Protein AF-A0A3A5AR54-F1 (afdb_monomer_lite)

Radius of gyration: 18.87 Å; chains: 1; bounding box: 54×39×57 Å

Foldseek 3Di:
DPPPDADAAPQWPDWDDDQQKIKTKGKDAWDWDWAWEDAAPPPDPGTDIFTFIAHIKIWIWMGGNQATPFIFIFHDLDDDPDQQPWTFQDQFLQAACDAPDLSHRTGHLVDRPPVRRPNGNNPNVVVSVVSSRHDYTYNNHDRGSNVVCLPQDVCSVDSVSRRVVCVVPSSVNSVGPTHTRPDGNVNNVQVVQVVVVHGPDDQPDPVSVVVSVVSPPPDD

Structure (mmCIF, N/CA/C/O backbone):
data_AF-A0A3A5AR54-F1
#
_entry.id   AF-A0A3A5AR54-F1
#
loop_
_atom_site.group_PDB
_atom_site.id
_atom_site.type_symbol
_atom_site.label_atom_id
_atom_site.label_alt_id
_atom_site.label_comp_id
_atom_site.label_asym_id
_atom_site.label_entity_id
_atom_site.label_seq_id
_atom_site.pdbx_PDB_ins_code
_atom_site.Cartn_x
_atom_site.Cartn_y
_atom_site.Cartn_z
_atom_site.occupancy
_atom_site.B_iso_or_equiv
_atom_site.auth_seq_id
_atom_site.auth_comp_id
_atom_site.auth_asym_id
_atom_site.auth_atom_id
_atom_site.pdbx_PDB_model_num
ATOM 1 N N . MET A 1 1 ? 35.247 -1.227 -12.578 1.00 41.50 1 MET A N 1
ATOM 2 C CA . MET A 1 1 ? 34.547 -1.722 -11.373 1.00 41.50 1 MET A CA 1
ATOM 3 C C . MET A 1 1 ? 33.212 -2.283 -11.819 1.00 41.50 1 MET A C 1
ATOM 5 O O . MET A 1 1 ? 32.631 -1.669 -12.709 1.00 41.50 1 MET A O 1
ATOM 9 N N . PRO A 1 2 ? 32.736 -3.419 -11.281 1.00 40.69 2 PRO A N 1
ATOM 10 C CA . PRO A 1 2 ? 31.341 -3.793 -11.481 1.00 40.69 2 PRO A CA 1
ATOM 11 C C . PRO A 1 2 ? 30.453 -2.645 -10.972 1.00 40.69 2 PRO A C 1
ATOM 13 O O . PRO A 1 2 ? 30.843 -1.976 -10.007 1.00 40.69 2 PRO A O 1
ATOM 16 N N . PRO A 1 3 ? 29.311 -2.371 -11.620 1.00 48.00 3 PRO A N 1
ATOM 17 C CA . PRO A 1 3 ? 28.378 -1.385 -11.101 1.00 48.00 3 PRO A CA 1
ATOM 18 C C . PRO A 1 3 ? 27.987 -1.781 -9.668 1.00 48.00 3 PRO A C 1
ATOM 20 O O . PRO A 1 3 ? 27.854 -2.979 -9.386 1.00 48.00 3 PRO A O 1
ATOM 23 N N . PRO A 1 4 ? 27.854 -0.816 -8.742 1.00 58.81 4 PRO A N 1
ATOM 24 C CA . PRO A 1 4 ? 27.409 -1.122 -7.391 1.00 58.81 4 PRO A CA 1
ATOM 25 C C . PRO A 1 4 ? 26.052 -1.829 -7.454 1.00 58.81 4 PRO A C 1
ATOM 27 O O . PRO A 1 4 ? 25.189 -1.457 -8.252 1.00 58.81 4 PRO A O 1
ATOM 30 N N . LEU A 1 5 ? 25.871 -2.862 -6.624 1.00 57.69 5 LEU A N 1
ATOM 31 C CA . LEU A 1 5 ? 24.571 -3.514 -6.482 1.00 57.69 5 LEU A CA 1
ATOM 32 C C . LEU A 1 5 ? 23.530 -2.452 -6.095 1.00 57.69 5 LEU A C 1
ATOM 34 O O . LEU A 1 5 ? 23.814 -1.638 -5.208 1.00 57.69 5 LEU A O 1
ATOM 38 N N . PRO A 1 6 ? 22.347 -2.429 -6.734 1.00 68.62 6 PRO A N 1
ATOM 39 C CA . PRO A 1 6 ? 21.322 -1.464 -6.381 1.00 68.62 6 PRO A CA 1
ATOM 40 C C . PRO A 1 6 ? 20.910 -1.694 -4.927 1.00 68.62 6 PRO A C 1
ATOM 42 O O . PRO A 1 6 ? 20.477 -2.784 -4.551 1.00 68.62 6 PRO A O 1
ATOM 45 N N . LEU A 1 7 ? 21.055 -0.661 -4.099 1.00 83.50 7 LEU A N 1
ATOM 46 C CA . LEU A 1 7 ? 20.480 -0.665 -2.762 1.00 83.50 7 LEU A CA 1
ATOM 47 C C . LEU A 1 7 ? 18.962 -0.570 -2.914 1.00 83.50 7 LEU A C 1
ATOM 49 O O . LEU A 1 7 ? 18.451 0.349 -3.561 1.00 83.50 7 LEU A O 1
ATOM 53 N N . LEU A 1 8 ? 18.256 -1.542 -2.344 1.00 88.75 8 LEU A N 1
ATOM 54 C CA . LEU A 1 8 ? 16.801 -1.604 -2.386 1.00 88.75 8 LEU A CA 1
ATOM 55 C C . LEU A 1 8 ? 16.205 -1.021 -1.102 1.00 88.75 8 LEU A C 1
ATOM 57 O O . LEU A 1 8 ? 16.827 -1.119 -0.040 1.00 88.75 8 LEU A O 1
ATOM 61 N N . PRO A 1 9 ? 14.999 -0.435 -1.174 1.00 90.94 9 PRO A N 1
ATOM 62 C CA . PRO A 1 9 ? 14.278 0.012 0.011 1.00 90.94 9 PRO A CA 1
ATOM 63 C C . PRO A 1 9 ? 14.107 -1.118 1.036 1.00 90.94 9 PRO A C 1
ATOM 65 O O . PRO A 1 9 ? 13.853 -2.267 0.644 1.00 90.94 9 PRO A O 1
ATOM 68 N N . PRO A 1 10 ? 14.185 -0.821 2.343 1.00 92.12 10 PRO A N 1
ATOM 69 C CA . PRO A 1 10 ? 13.811 -1.775 3.380 1.00 92.12 10 PRO A CA 1
ATOM 70 C C . PRO A 1 10 ? 12.405 -2.336 3.142 1.00 92.12 10 PRO A C 1
ATOM 72 O O . PRO A 1 10 ? 11.515 -1.621 2.692 1.00 92.12 10 PRO A O 1
ATOM 75 N N . GLY A 1 11 ? 12.208 -3.624 3.425 1.00 95.31 11 GLY A N 1
ATOM 76 C CA . GLY A 1 11 ? 10.919 -4.285 3.203 1.00 95.31 11 GLY A CA 1
ATOM 77 C C . GLY A 1 11 ? 10.635 -4.659 1.746 1.00 95.31 11 GLY A C 1
ATOM 78 O O . GLY A 1 11 ? 9.570 -5.203 1.471 1.00 95.31 11 GLY A O 1
ATOM 79 N N . THR A 1 12 ? 1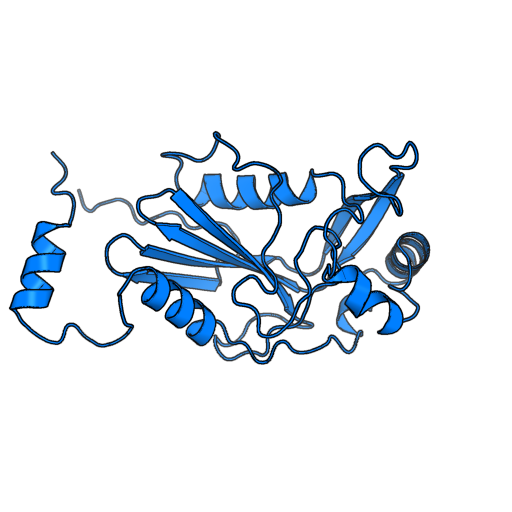1.566 -4.430 0.810 1.00 95.88 12 THR A N 1
ATOM 80 C CA . THR A 1 12 ? 11.421 -4.936 -0.564 1.00 95.88 12 THR A CA 1
ATOM 81 C C . THR A 1 12 ? 11.235 -6.454 -0.551 1.00 95.88 12 THR A C 1
ATOM 83 O O . THR A 1 12 ? 12.087 -7.194 -0.057 1.00 95.88 12 THR A O 1
ATOM 86 N N . ARG A 1 13 ? 10.111 -6.913 -1.104 1.00 95.81 13 ARG A N 1
ATOM 87 C CA . ARG A 1 13 ? 9.781 -8.333 -1.290 1.00 95.81 13 ARG A CA 1
ATOM 88 C C . ARG A 1 13 ? 9.965 -8.788 -2.725 1.00 95.81 13 ARG A C 1
ATOM 90 O O . ARG A 1 13 ? 10.238 -9.961 -2.957 1.00 95.81 13 ARG A O 1
ATOM 97 N N . TRP A 1 14 ? 9.829 -7.870 -3.677 1.00 94.56 14 TRP A N 1
ATOM 98 C CA . TRP A 1 14 ? 9.958 -8.189 -5.088 1.00 94.56 14 TRP A CA 1
ATOM 99 C C . TRP A 1 14 ? 10.365 -6.972 -5.912 1.00 94.56 14 TRP A C 1
ATOM 101 O O . TRP A 1 14 ? 9.970 -5.846 -5.611 1.00 94.56 14 TRP A O 1
ATOM 111 N N . LEU A 1 15 ? 11.144 -7.227 -6.959 1.00 92.00 15 LEU A N 1
ATOM 112 C CA . LEU A 1 15 ? 11.593 -6.256 -7.946 1.00 92.00 15 LEU A CA 1
ATOM 113 C C . LEU A 1 15 ? 11.471 -6.899 -9.328 1.00 92.00 15 LEU A C 1
ATOM 115 O O . LEU A 1 15 ? 12.009 -7.983 -9.555 1.00 92.00 15 LEU A O 1
ATOM 119 N N . ALA A 1 16 ? 10.819 -6.202 -10.249 1.00 90.56 16 ALA A N 1
ATOM 120 C CA . ALA A 1 16 ? 10.807 -6.529 -11.666 1.00 90.56 16 ALA A CA 1
ATOM 121 C C . ALA A 1 16 ? 11.252 -5.315 -12.481 1.00 90.56 16 ALA A C 1
ATOM 123 O O . ALA A 1 16 ? 11.010 -4.169 -12.100 1.00 90.56 16 ALA A O 1
ATOM 124 N N . ALA A 1 17 ? 11.915 -5.567 -13.606 1.00 88.00 17 ALA A N 1
ATOM 125 C CA . ALA A 1 17 ? 12.316 -4.522 -14.533 1.00 88.00 17 ALA A CA 1
ATOM 126 C C . ALA A 1 17 ? 12.195 -5.008 -15.981 1.00 88.00 17 ALA A C 1
ATOM 128 O O . ALA A 1 17 ? 12.486 -6.168 -16.282 1.00 88.00 17 ALA A O 1
ATOM 129 N N . ARG A 1 18 ? 11.778 -4.114 -16.879 1.00 85.25 18 ARG A N 1
ATOM 130 C CA . ARG A 1 18 ? 11.710 -4.342 -18.330 1.00 85.25 18 ARG A CA 1
ATOM 131 C C . ARG A 1 18 ? 11.944 -3.013 -19.038 1.00 85.25 18 ARG A C 1
ATOM 133 O O . ARG A 1 18 ? 11.158 -2.086 -18.869 1.00 85.25 18 ARG A O 1
ATOM 140 N N . LYS A 1 19 ? 13.008 -2.920 -19.842 1.00 85.62 19 LYS A N 1
ATOM 141 C CA . LYS A 1 19 ? 13.427 -1.664 -20.494 1.00 85.62 19 LYS A CA 1
ATOM 142 C C . LYS A 1 19 ? 13.536 -0.531 -19.456 1.00 85.62 19 LYS A C 1
ATOM 144 O O . LYS A 1 19 ? 14.244 -0.680 -18.467 1.00 85.62 19 LYS A O 1
ATOM 149 N N . ASP A 1 20 ? 12.795 0.554 -19.663 1.00 84.38 20 ASP A N 1
ATOM 150 C CA . ASP A 1 20 ? 12.754 1.733 -18.796 1.00 84.38 20 ASP A CA 1
ATOM 151 C C . ASP A 1 20 ? 11.801 1.581 -17.592 1.00 84.38 20 ASP A C 1
ATOM 153 O O . ASP A 1 20 ? 11.656 2.526 -16.812 1.00 84.38 20 ASP A O 1
ATOM 157 N N . LEU A 1 21 ? 11.108 0.443 -17.460 1.00 89.00 21 LEU A N 1
ATOM 158 C CA . LEU A 1 21 ? 10.138 0.188 -16.395 1.00 89.00 21 LEU A CA 1
ATOM 159 C C . LEU A 1 21 ? 10.770 -0.552 -15.231 1.00 89.00 21 LEU A C 1
ATOM 161 O O . LEU A 1 21 ? 11.416 -1.585 -15.414 1.00 89.00 21 LEU A O 1
ATOM 165 N N . VAL A 1 22 ? 10.484 -0.065 -14.030 1.00 90.19 22 VAL A N 1
ATOM 166 C CA . VAL A 1 22 ? 10.808 -0.722 -12.766 1.00 90.19 22 VAL A CA 1
ATOM 167 C C . VAL A 1 22 ? 9.535 -0.852 -11.944 1.00 90.19 22 VAL A C 1
ATOM 169 O O . VAL A 1 22 ? 8.789 0.111 -11.790 1.00 90.19 22 VAL A O 1
ATOM 172 N N . PHE A 1 23 ? 9.301 -2.036 -11.393 1.00 93.44 23 PHE A N 1
ATOM 173 C CA . PHE A 1 23 ? 8.183 -2.331 -10.512 1.00 93.44 23 PHE A CA 1
ATOM 174 C C . PHE A 1 23 ? 8.703 -2.918 -9.206 1.00 93.44 23 PHE A C 1
ATOM 176 O O . PHE A 1 23 ? 9.487 -3.867 -9.209 1.00 93.44 23 PHE A O 1
ATOM 183 N N . LEU A 1 24 ? 8.273 -2.350 -8.087 1.00 95.12 24 LEU A N 1
ATOM 184 C CA . LEU A 1 24 ? 8.751 -2.704 -6.759 1.00 95.12 24 LEU A CA 1
ATOM 185 C C . LEU A 1 24 ? 7.572 -3.052 -5.855 1.00 95.12 24 LEU A C 1
ATOM 187 O O . LEU A 1 24 ? 6.622 -2.278 -5.760 1.00 95.12 24 LEU A O 1
ATOM 191 N N . ALA A 1 25 ? 7.671 -4.177 -5.149 1.00 97.19 25 ALA A N 1
ATOM 192 C CA . ALA A 1 25 ? 6.788 -4.509 -4.040 1.00 97.19 25 ALA A CA 1
ATOM 193 C C . ALA A 1 25 ? 7.530 -4.317 -2.716 1.00 97.19 25 ALA A C 1
ATOM 195 O O . ALA A 1 25 ? 8.513 -5.014 -2.445 1.00 97.19 25 ALA A O 1
ATOM 196 N N . VAL A 1 26 ? 7.047 -3.393 -1.889 1.00 98.06 26 VAL A N 1
ATOM 197 C CA . VAL A 1 26 ? 7.564 -3.127 -0.541 1.00 98.06 26 VAL A CA 1
ATOM 198 C C . VAL A 1 26 ? 6.501 -3.492 0.478 1.00 98.06 26 VAL A C 1
ATOM 200 O O . VAL A 1 26 ? 5.357 -3.067 0.363 1.00 98.06 26 VAL A O 1
ATOM 203 N N . GLU A 1 27 ? 6.877 -4.271 1.483 1.00 98.44 27 GLU A N 1
ATOM 204 C CA . GLU A 1 27 ? 6.009 -4.660 2.586 1.00 98.44 27 GLU A CA 1
ATOM 205 C C . GLU A 1 27 ? 6.446 -3.962 3.871 1.00 98.44 27 GLU A C 1
ATOM 207 O O . GLU A 1 27 ? 7.604 -4.046 4.289 1.00 98.44 27 GLU A O 1
ATOM 212 N N . HIS A 1 28 ? 5.492 -3.320 4.534 1.00 98.31 28 HIS A N 1
ATOM 213 C CA . HIS A 1 28 ? 5.627 -2.921 5.924 1.00 98.31 28 HIS A CA 1
ATOM 214 C C . HIS A 1 28 ? 4.881 -3.905 6.828 1.00 98.31 28 HIS A C 1
ATOM 216 O O . HIS A 1 28 ? 3.751 -4.299 6.540 1.00 98.31 28 HIS A O 1
ATOM 222 N N . LEU A 1 29 ? 5.515 -4.252 7.949 1.00 98.31 29 LEU A N 1
ATOM 223 C CA . LEU A 1 29 ? 4.923 -5.072 9.006 1.00 98.31 29 LEU A CA 1
ATOM 224 C C . LEU A 1 29 ? 3.724 -4.360 9.670 1.00 98.31 29 LEU A C 1
ATOM 226 O O . LEU A 1 29 ? 3.625 -3.127 9.565 1.00 98.31 29 LEU A O 1
ATOM 230 N N . PRO A 1 30 ? 2.857 -5.107 10.387 1.00 98.50 30 PRO A N 1
ATOM 231 C CA . PRO A 1 30 ? 1.786 -4.528 11.186 1.00 98.50 30 PRO A CA 1
ATOM 232 C C . PRO A 1 30 ? 2.343 -3.490 12.149 1.00 98.50 30 PRO A C 1
ATOM 234 O O . PRO A 1 30 ? 3.349 -3.720 12.825 1.00 98.50 30 PRO A O 1
ATOM 237 N N . GLN A 1 31 ? 1.716 -2.321 12.169 1.00 97.88 31 GLN A N 1
ATOM 238 C CA . GLN A 1 31 ? 2.199 -1.188 12.947 1.00 97.88 31 GLN A CA 1
ATOM 239 C C . GLN A 1 31 ? 1.074 -0.200 13.223 1.00 97.88 31 GLN A C 1
ATOM 241 O O . GLN A 1 31 ? 0.145 -0.054 12.429 1.00 97.88 31 GLN A O 1
ATOM 246 N N . CYS A 1 32 ? 1.216 0.549 14.309 1.00 98.25 32 CYS A N 1
ATOM 247 C CA . CYS A 1 32 ? 0.419 1.746 14.523 1.00 98.25 32 CYS A CA 1
ATOM 248 C C . CYS A 1 32 ? 1.049 2.934 13.792 1.00 98.25 32 CYS A C 1
ATOM 250 O O . CYS A 1 32 ? 2.265 3.126 13.855 1.00 98.25 32 CYS A O 1
ATOM 252 N N . ARG A 1 33 ? 0.227 3.761 13.149 1.00 97.06 33 ARG A N 1
ATOM 253 C CA . ARG A 1 33 ? 0.643 5.048 12.582 1.00 97.06 33 ARG A CA 1
ATOM 254 C C . ARG A 1 33 ? -0.203 6.163 13.161 1.00 97.06 33 ARG A C 1
ATOM 256 O O . ARG A 1 33 ? -1.406 6.008 13.346 1.00 97.06 33 ARG A O 1
ATOM 263 N N . THR A 1 34 ? 0.447 7.286 13.416 1.00 96.38 34 THR A N 1
ATOM 264 C CA . THR A 1 34 ? -0.231 8.531 13.753 1.00 96.38 34 THR A CA 1
ATOM 265 C C . THR A 1 34 ? -0.503 9.289 12.462 1.00 96.38 34 THR A C 1
ATOM 267 O O . THR A 1 34 ? 0.437 9.554 11.714 1.00 96.38 34 THR A O 1
ATOM 270 N N . LEU A 1 35 ? -1.760 9.632 12.195 1.00 93.75 35 LEU A N 1
ATOM 271 C CA . LEU A 1 35 ? -2.152 10.382 11.003 1.00 93.75 35 LEU A CA 1
ATOM 272 C C . LEU A 1 35 ? -3.091 11.540 11.338 1.00 93.75 35 LEU A C 1
ATOM 274 O O . LEU A 1 35 ? -3.769 11.531 12.363 1.00 93.75 35 LEU A O 1
ATOM 278 N N . GLN A 1 36 ? -3.100 12.550 10.470 1.00 93.38 36 GLN A N 1
ATOM 279 C CA . GLN A 1 36 ? -4.079 13.635 10.496 1.00 93.38 36 GLN A CA 1
ATOM 280 C C . GLN A 1 36 ? -5.254 13.240 9.607 1.00 93.38 36 GLN A C 1
ATOM 282 O O . GLN A 1 36 ? -5.059 13.057 8.404 1.00 93.38 36 GLN A O 1
ATOM 287 N N . ALA A 1 37 ? -6.458 13.140 10.162 1.00 91.38 37 ALA A N 1
ATOM 288 C CA . ALA A 1 37 ? -7.659 12.840 9.393 1.00 91.38 37 ALA A CA 1
ATOM 289 C C . ALA A 1 37 ? -8.824 13.771 9.721 1.00 91.38 37 ALA A C 1
ATOM 291 O O . ALA A 1 37 ? -8.932 14.289 10.829 1.00 91.38 37 ALA A O 1
ATOM 292 N N . SER A 1 38 ? -9.693 13.954 8.734 1.00 87.75 38 SER A N 1
ATOM 293 C CA . SER A 1 38 ? -10.949 14.692 8.813 1.00 87.75 38 SER A CA 1
ATOM 294 C C . SER A 1 38 ? -12.057 13.850 8.175 1.00 87.75 38 SER A C 1
ATOM 296 O O . SER A 1 38 ? -11.824 13.131 7.196 1.00 87.75 38 SER A O 1
ATOM 298 N N . TRP A 1 39 ? -13.261 13.932 8.743 1.00 76.69 39 TRP A N 1
ATOM 299 C CA . TRP A 1 39 ? -14.465 13.330 8.158 1.00 76.69 39 TRP A CA 1
ATOM 300 C C . TRP A 1 39 ? -15.076 14.194 7.062 1.00 76.69 39 TRP A C 1
ATOM 302 O O . TRP A 1 39 ? -15.908 13.728 6.282 1.00 76.69 39 TRP A O 1
ATOM 312 N N . GLU A 1 40 ? -14.662 15.451 6.996 1.00 75.38 40 GLU A N 1
ATOM 313 C CA . GLU A 1 40 ? -15.087 16.394 5.987 1.00 75.38 40 GLU A CA 1
ATOM 314 C C . GLU A 1 40 ? -14.215 16.306 4.726 1.00 75.38 40 GLU A C 1
ATOM 316 O O . GLU A 1 40 ? -13.239 15.556 4.605 1.00 75.38 40 GLU A O 1
ATOM 321 N N . LYS A 1 41 ? -14.610 17.095 3.729 1.00 71.12 41 LYS A N 1
ATOM 322 C CA . LYS A 1 41 ? -13.764 17.395 2.576 1.00 71.12 41 LYS A CA 1
ATOM 323 C C . LYS A 1 41 ? -12.669 18.380 2.980 1.00 71.12 41 LYS A C 1
ATOM 325 O O . LYS A 1 41 ? -12.750 19.073 3.994 1.00 71.12 41 LYS A O 1
ATOM 330 N N . LYS A 1 42 ? -11.630 18.482 2.162 1.00 66.62 42 LYS A N 1
ATOM 331 C CA . LYS A 1 42 ? -10.498 19.376 2.409 1.00 66.62 42 LYS A CA 1
ATOM 332 C C . LYS A 1 42 ? -10.935 20.830 2.597 1.00 66.62 42 LYS A C 1
ATOM 334 O O . LYS A 1 42 ? -11.700 21.379 1.808 1.00 66.62 42 LYS A O 1
ATOM 339 N N . GLY A 1 43 ? -10.344 21.469 3.606 1.00 59.94 43 GLY A N 1
ATOM 340 C CA . GLY A 1 43 ? -10.697 22.825 4.034 1.00 59.94 43 GLY A CA 1
ATOM 341 C C . GLY A 1 43 ? -11.654 22.854 5.228 1.00 59.94 43 GLY A C 1
ATOM 342 O O . GLY A 1 43 ? -11.884 23.938 5.757 1.00 59.94 43 GLY A O 1
ATOM 343 N N . GLY A 1 44 ? -12.148 21.690 5.671 1.00 61.56 44 GLY A N 1
ATOM 344 C CA . GLY A 1 44 ? -12.789 21.522 6.973 1.00 61.56 44 GLY A CA 1
ATOM 345 C C . GLY A 1 44 ? -11.849 21.882 8.128 1.00 61.56 44 GLY A C 1
ATOM 346 O O . GLY A 1 44 ? -10.626 21.730 8.034 1.00 61.56 44 GLY A O 1
ATOM 347 N N . ALA A 1 45 ? -12.419 22.406 9.212 1.00 63.75 45 ALA A N 1
ATOM 348 C CA . ALA A 1 45 ? -11.686 22.842 10.406 1.00 63.75 45 ALA A CA 1
ATOM 349 C C . ALA A 1 45 ? -11.405 21.696 11.402 1.00 63.75 45 ALA A C 1
ATOM 351 O O . ALA A 1 45 ? -10.953 21.943 12.517 1.00 63.75 45 ALA A O 1
ATOM 352 N N . ASP A 1 46 ? -11.700 20.453 11.024 1.00 81.56 46 ASP A N 1
ATOM 353 C CA . ASP A 1 46 ? -11.882 19.307 11.918 1.00 81.56 46 ASP A CA 1
ATOM 354 C C . ASP A 1 46 ? -10.765 18.257 11.837 1.00 81.56 46 ASP A C 1
ATOM 356 O O . ASP A 1 46 ? -10.935 17.159 12.363 1.00 81.56 46 ASP A O 1
ATOM 360 N N . TYR A 1 47 ? -9.619 18.570 11.221 1.00 90.00 47 TYR A N 1
ATOM 361 C CA . TYR A 1 47 ? -8.481 17.651 11.235 1.00 90.00 47 TYR A CA 1
ATOM 362 C C . TYR A 1 47 ? -8.069 17.313 12.667 1.00 90.00 47 TYR A C 1
ATOM 364 O O . TYR A 1 47 ? -7.757 18.194 13.474 1.00 90.00 47 TYR A O 1
ATOM 372 N N . ARG A 1 48 ? -8.051 16.016 12.960 1.00 92.81 48 ARG A N 1
ATOM 373 C CA . ARG A 1 48 ? -7.628 15.455 14.236 1.00 92.81 48 ARG A CA 1
ATOM 374 C C . ARG A 1 48 ? -6.515 14.450 14.019 1.00 92.81 48 ARG A C 1
ATOM 376 O O . ARG A 1 48 ? -6.419 13.789 12.984 1.00 92.81 48 ARG A O 1
ATOM 383 N N . THR A 1 49 ? -5.672 14.352 15.032 1.00 95.31 49 THR A N 1
ATOM 384 C CA . THR A 1 49 ? -4.642 13.327 15.114 1.00 95.31 49 THR A CA 1
ATOM 385 C C . THR A 1 49 ? -5.277 12.037 15.608 1.00 95.31 49 THR A C 1
ATOM 387 O O . THR A 1 49 ? -5.870 12.058 16.681 1.00 95.31 49 THR A O 1
ATOM 390 N N . TYR A 1 50 ? -5.083 10.940 14.881 1.00 96.12 50 TYR A N 1
ATOM 391 C CA . TYR A 1 50 ? -5.464 9.601 15.329 1.00 96.12 50 TYR A CA 1
ATOM 392 C C . TYR A 1 50 ? -4.260 8.666 15.298 1.00 96.12 50 TYR A C 1
ATOM 394 O O . TYR A 1 50 ? -3.447 8.731 14.368 1.00 96.12 50 TYR A O 1
ATOM 402 N N . ARG A 1 51 ? -4.150 7.772 16.281 1.00 97.81 51 ARG A N 1
ATOM 403 C CA . ARG A 1 51 ? -3.191 6.663 16.289 1.00 97.81 51 ARG A CA 1
ATOM 404 C C . ARG A 1 51 ? -3.907 5.367 15.926 1.00 97.81 51 ARG A C 1
ATOM 406 O O . ARG A 1 51 ? -4.642 4.808 16.726 1.00 97.81 51 ARG A O 1
ATOM 413 N N . LEU A 1 52 ? -3.645 4.868 14.723 1.00 97.94 52 LEU A N 1
ATOM 414 C CA . LEU A 1 52 ? -4.408 3.781 14.114 1.00 97.94 52 LEU A CA 1
ATOM 415 C C . LEU A 1 52 ? -3.514 2.573 13.833 1.00 97.94 52 LEU A C 1
ATOM 417 O O . LEU A 1 52 ? -2.400 2.730 13.331 1.00 97.94 52 LEU A O 1
ATOM 421 N N . ALA A 1 53 ? -3.980 1.372 14.167 1.00 98.44 53 ALA A N 1
ATOM 422 C CA . ALA A 1 53 ? -3.321 0.110 13.856 1.00 98.44 53 ALA A CA 1
ATOM 423 C C . ALA A 1 53 ? -3.599 -0.313 12.414 1.00 98.44 53 ALA A C 1
ATOM 425 O O . ALA A 1 53 ? -4.731 -0.251 11.941 1.00 98.44 53 ALA A O 1
ATOM 426 N N . PHE A 1 54 ? -2.569 -0.815 11.743 1.00 98.44 54 PHE A N 1
ATOM 427 C CA . PHE A 1 54 ? -2.643 -1.326 10.380 1.00 98.44 54 PHE A CA 1
ATOM 428 C C . PHE A 1 54 ? -2.153 -2.775 10.324 1.00 98.44 54 PHE A C 1
ATOM 430 O O . PHE A 1 54 ? -1.239 -3.132 11.079 1.00 98.44 54 PHE A O 1
ATOM 437 N N . PRO A 1 55 ? -2.706 -3.600 9.415 1.00 98.50 55 PRO A N 1
ATOM 438 C CA . PRO A 1 55 ? -2.172 -4.928 9.147 1.00 98.50 55 PRO A CA 1
ATOM 439 C C . PRO A 1 55 ? -0.861 -4.798 8.345 1.00 98.50 55 PRO A C 1
ATOM 441 O O . PRO A 1 55 ? -0.252 -3.726 8.292 1.00 98.50 55 PRO A O 1
ATOM 444 N N . TYR A 1 56 ? -0.405 -5.868 7.690 1.00 98.62 56 TYR A N 1
ATOM 445 C CA . TYR A 1 56 ? 0.691 -5.727 6.731 1.00 98.62 56 TYR A CA 1
ATOM 446 C C . TYR A 1 56 ? 0.244 -4.796 5.602 1.00 98.62 56 TYR A C 1
ATOM 448 O O . TYR A 1 56 ? -0.831 -4.980 5.025 1.00 98.62 56 TYR A O 1
ATOM 456 N N . VAL A 1 57 ? 1.072 -3.801 5.286 1.00 98.50 57 VAL A N 1
ATOM 457 C CA . VAL A 1 57 ? 0.801 -2.842 4.211 1.00 98.50 57 VAL A CA 1
ATOM 458 C C . VAL A 1 57 ? 1.771 -3.102 3.075 1.00 98.50 57 VAL A C 1
ATOM 460 O O . VAL A 1 57 ? 2.983 -2.975 3.254 1.00 98.50 57 VAL A O 1
ATOM 463 N N . LEU A 1 58 ? 1.239 -3.439 1.904 1.00 98.38 58 LEU A N 1
ATOM 464 C CA . LEU A 1 58 ? 2.016 -3.560 0.681 1.00 98.38 58 LEU A CA 1
ATOM 465 C C . LEU A 1 58 ? 1.885 -2.307 -0.166 1.00 98.38 58 LEU A C 1
ATOM 467 O O . LEU A 1 58 ? 0.782 -1.849 -0.459 1.00 98.38 58 LEU A O 1
ATOM 471 N N . TYR A 1 59 ? 3.030 -1.811 -0.611 1.00 98.19 59 TYR A N 1
ATOM 472 C CA . TYR A 1 59 ? 3.166 -0.724 -1.563 1.00 98.19 59 TYR A CA 1
ATOM 473 C C . TYR A 1 59 ? 3.700 -1.316 -2.859 1.00 98.19 59 TYR A C 1
ATOM 475 O O . TYR A 1 59 ? 4.789 -1.893 -2.880 1.00 98.19 59 TYR A O 1
ATOM 483 N N . LEU A 1 60 ? 2.935 -1.177 -3.937 1.00 97.38 60 LEU A N 1
ATOM 484 C CA . LEU A 1 60 ? 3.378 -1.532 -5.278 1.00 97.38 60 LEU A CA 1
ATOM 485 C C . LEU A 1 60 ? 3.665 -0.248 -6.043 1.00 97.38 60 LEU A C 1
ATOM 487 O O . LEU A 1 60 ? 2.752 0.537 -6.308 1.00 97.38 60 LEU A O 1
ATOM 491 N N . LEU A 1 61 ? 4.936 -0.019 -6.354 1.00 95.50 61 LEU A N 1
ATOM 492 C CA . LEU A 1 61 ? 5.408 1.200 -6.996 1.00 95.50 61 LEU A CA 1
ATOM 493 C C . LEU A 1 61 ? 5.891 0.881 -8.405 1.00 95.50 61 LEU A C 1
ATOM 495 O O . LEU A 1 61 ? 6.694 -0.031 -8.590 1.00 95.50 61 LEU A O 1
ATOM 499 N N . SER A 1 62 ? 5.431 1.655 -9.383 1.00 93.31 62 SER A N 1
ATOM 500 C CA . SER A 1 62 ? 5.928 1.600 -10.757 1.00 93.31 62 SER A CA 1
ATOM 501 C C . SER A 1 62 ? 6.670 2.884 -11.104 1.00 93.31 62 SER A C 1
ATOM 503 O O . SER A 1 62 ? 6.210 3.991 -10.811 1.00 93.31 62 SER A O 1
ATOM 505 N N . PHE A 1 63 ? 7.821 2.728 -11.742 1.00 90.12 63 PHE A N 1
ATOM 506 C CA . PHE A 1 63 ? 8.666 3.806 -12.227 1.00 90.12 63 PHE A CA 1
ATOM 507 C C . PHE A 1 63 ? 8.907 3.613 -13.718 1.00 90.12 63 PHE A C 1
ATOM 509 O O . PHE A 1 63 ? 9.122 2.491 -14.171 1.00 90.12 63 PHE A O 1
ATOM 516 N N . TYR A 1 64 ? 8.905 4.709 -14.468 1.00 88.00 64 TYR A N 1
ATOM 517 C CA . TYR A 1 64 ? 9.272 4.727 -15.880 1.00 88.00 64 TYR A CA 1
ATOM 518 C C . TYR A 1 64 ? 10.309 5.817 -16.088 1.00 88.00 64 TYR A C 1
ATOM 520 O O . TYR A 1 64 ? 10.048 6.970 -15.746 1.00 88.00 64 TYR A O 1
ATOM 528 N N . ARG A 1 65 ? 11.484 5.448 -16.610 1.00 84.44 65 ARG A N 1
ATOM 529 C CA . ARG A 1 65 ? 12.627 6.364 -16.799 1.00 84.44 65 ARG A CA 1
ATOM 530 C C . ARG A 1 65 ? 13.040 7.102 -15.519 1.00 84.44 65 ARG A C 1
ATOM 532 O O . ARG A 1 65 ? 13.485 8.239 -15.568 1.00 84.44 65 ARG A O 1
ATOM 539 N N . GLY A 1 66 ? 12.893 6.435 -14.373 1.00 80.50 66 GLY A N 1
ATOM 540 C CA . GLY A 1 66 ? 13.196 6.992 -13.051 1.00 80.50 66 GLY A CA 1
ATOM 541 C C . GLY A 1 66 ? 12.026 7.711 -12.375 1.00 80.50 66 GLY A C 1
ATOM 542 O O . GLY A 1 66 ? 12.053 7.872 -11.158 1.00 80.50 66 GLY A O 1
ATOM 543 N N . ASP A 1 67 ? 10.959 8.045 -13.105 1.00 84.75 67 ASP A N 1
ATOM 544 C CA . ASP A 1 67 ? 9.836 8.800 -12.551 1.00 84.75 67 ASP A CA 1
ATOM 545 C C . ASP A 1 67 ? 8.732 7.884 -12.017 1.00 84.75 67 ASP A C 1
ATOM 547 O O . ASP A 1 67 ? 8.254 6.997 -12.732 1.00 84.75 67 ASP A O 1
ATOM 551 N N . LEU A 1 68 ? 8.246 8.150 -10.797 1.00 89.44 68 LEU A N 1
ATOM 552 C CA . LEU A 1 68 ? 7.140 7.409 -10.173 1.00 89.44 68 LEU A CA 1
ATOM 553 C C . LEU A 1 68 ? 5.850 7.546 -10.986 1.00 89.44 68 LEU A C 1
ATOM 555 O O . LEU A 1 68 ? 5.189 8.582 -10.906 1.00 89.44 68 LEU A O 1
ATOM 559 N N . GLN A 1 69 ? 5.447 6.521 -11.723 1.00 89.00 69 GLN A N 1
ATOM 560 C CA . GLN A 1 69 ? 4.197 6.517 -12.487 1.00 89.00 69 GLN A CA 1
ATOM 561 C C . GLN A 1 69 ? 2.988 6.317 -11.576 1.00 89.00 69 GLN A C 1
ATOM 563 O O . GLN A 1 69 ? 1.979 7.015 -11.692 1.00 89.00 69 GLN A O 1
ATOM 568 N N . GLU A 1 70 ? 3.090 5.366 -10.651 1.00 91.25 70 GLU A N 1
ATOM 569 C CA . GLU A 1 70 ? 1.983 4.986 -9.789 1.00 91.25 70 GLU A CA 1
ATOM 570 C C . GLU A 1 70 ? 2.483 4.335 -8.502 1.00 91.25 70 GLU A C 1
ATOM 572 O O . GLU A 1 70 ? 3.437 3.559 -8.515 1.00 91.25 70 GLU A O 1
ATOM 577 N N . MET A 1 71 ? 1.777 4.613 -7.406 1.00 95.31 71 MET A N 1
ATOM 578 C CA . MET A 1 71 ? 1.849 3.844 -6.171 1.00 95.31 71 MET A CA 1
ATOM 579 C C . MET A 1 71 ? 0.461 3.279 -5.870 1.00 95.31 71 MET A C 1
ATOM 581 O O . MET A 1 71 ? -0.513 4.031 -5.785 1.00 95.31 71 MET A O 1
ATOM 585 N N . LYS A 1 72 ? 0.368 1.960 -5.715 1.00 96.44 72 LYS A N 1
ATOM 586 C CA . LYS A 1 72 ? -0.824 1.263 -5.225 1.00 96.44 72 LYS A CA 1
ATOM 587 C C . LYS A 1 72 ? -0.571 0.730 -3.824 1.00 96.44 72 LYS A C 1
ATOM 589 O O . LYS A 1 72 ? 0.564 0.384 -3.498 1.00 96.44 72 LYS A O 1
ATOM 594 N N . MET A 1 73 ? -1.623 0.655 -3.017 1.00 97.56 73 MET A N 1
ATOM 595 C CA . MET A 1 73 ? -1.550 0.142 -1.653 1.00 97.56 73 MET A CA 1
ATOM 596 C C . MET A 1 73 ? -2.542 -0.993 -1.437 1.00 97.56 73 MET A C 1
ATOM 598 O O . MET A 1 73 ? -3.693 -0.886 -1.841 1.00 97.56 73 MET A O 1
ATOM 602 N N . PHE A 1 74 ? -2.098 -2.047 -0.764 1.00 97.94 74 PHE A N 1
ATOM 603 C CA . PHE A 1 74 ? -2.920 -3.202 -0.419 1.00 97.94 74 PHE A CA 1
ATOM 604 C C . PHE A 1 74 ? -2.661 -3.624 1.021 1.00 97.94 74 PHE A C 1
ATOM 606 O O . PHE A 1 74 ? -1.590 -3.357 1.573 1.00 97.94 74 PHE A O 1
ATOM 613 N N . TYR A 1 75 ? -3.622 -4.327 1.607 1.00 98.25 75 TYR A N 1
ATOM 614 C CA . TYR A 1 75 ? -3.437 -5.000 2.887 1.00 98.25 75 TYR A CA 1
ATOM 615 C C . TYR A 1 75 ? -3.198 -6.490 2.730 1.00 98.25 75 TYR A C 1
ATOM 617 O O . TYR A 1 75 ? -3.567 -7.107 1.726 1.00 98.25 75 TYR A O 1
ATOM 625 N N . ARG A 1 76 ? -2.590 -7.056 3.773 1.00 97.94 76 ARG A N 1
ATOM 626 C CA . ARG A 1 76 ? -2.519 -8.491 4.027 1.00 97.94 76 ARG A CA 1
ATOM 627 C C . ARG A 1 76 ? -2.686 -8.777 5.528 1.00 97.94 76 ARG A C 1
ATOM 629 O O . ARG A 1 76 ? -2.050 -8.105 6.338 1.00 97.94 76 ARG A O 1
ATOM 636 N N . PRO A 1 77 ? -3.461 -9.804 5.921 1.00 97.25 77 PRO A N 1
ATOM 637 C CA . PRO A 1 77 ? -3.556 -10.241 7.318 1.00 97.25 77 PRO A CA 1
ATOM 638 C C . PRO A 1 77 ? -2.334 -11.061 7.781 1.00 97.25 77 PRO A C 1
ATOM 640 O O . PRO A 1 77 ? -2.213 -11.390 8.956 1.00 97.25 77 PRO A O 1
ATOM 643 N N . GLY A 1 78 ? -1.409 -11.386 6.874 1.00 97.56 78 GLY A N 1
ATOM 644 C CA . GLY A 1 78 ? -0.163 -12.097 7.160 1.00 97.56 78 GLY A CA 1
ATOM 645 C C . GLY A 1 78 ? 0.962 -11.662 6.216 1.00 97.56 78 GLY A C 1
ATOM 646 O O . GLY A 1 78 ? 0.692 -10.958 5.241 1.00 97.56 78 GLY A O 1
ATOM 647 N N . PRO A 1 79 ? 2.214 -12.078 6.468 1.00 97.31 79 PRO A N 1
ATOM 648 C CA . PRO A 1 79 ? 3.335 -11.706 5.614 1.00 97.31 79 PRO A CA 1
ATOM 649 C C . PRO A 1 79 ? 3.147 -12.229 4.185 1.00 97.31 79 PRO A C 1
ATOM 651 O O . PRO A 1 79 ? 2.490 -13.248 3.955 1.00 97.31 79 PRO A O 1
ATOM 654 N N . LEU A 1 80 ? 3.749 -11.541 3.220 1.00 96.44 80 LEU A N 1
ATOM 655 C CA . LEU A 1 80 ? 3.847 -12.012 1.848 1.00 96.44 80 LEU A CA 1
ATOM 656 C C . LEU A 1 80 ? 4.769 -13.237 1.792 1.00 96.44 80 LEU A C 1
ATOM 658 O O . LEU A 1 80 ? 5.934 -13.180 2.187 1.00 96.44 80 LEU A O 1
ATOM 662 N N . THR A 1 81 ? 4.237 -14.339 1.280 1.00 96.38 81 THR A N 1
ATOM 663 C CA . THR A 1 81 ? 4.928 -15.628 1.135 1.00 96.38 81 THR A CA 1
ATOM 664 C C . THR A 1 81 ? 5.091 -16.036 -0.327 1.00 96.38 81 THR A C 1
ATOM 666 O O . THR A 1 81 ? 6.030 -16.756 -0.661 1.00 96.38 81 THR A O 1
ATOM 669 N N . SER A 1 82 ? 4.214 -15.540 -1.204 1.00 96.31 82 SER A N 1
ATOM 670 C CA . SER A 1 82 ? 4.222 -15.763 -2.650 1.00 96.31 82 SER A CA 1
ATOM 671 C C . SER A 1 82 ? 3.744 -14.514 -3.399 1.00 96.31 82 SER A C 1
ATOM 673 O O . SER A 1 82 ? 3.074 -13.658 -2.833 1.00 96.31 82 SER A O 1
ATOM 675 N N . LEU A 1 83 ? 4.054 -14.403 -4.692 1.00 95.25 83 LEU A N 1
ATOM 676 C CA . LEU A 1 83 ? 3.551 -13.317 -5.547 1.00 95.25 83 LEU A CA 1
ATOM 677 C C . LEU A 1 83 ? 2.058 -13.468 -5.895 1.00 95.25 83 LEU A C 1
ATOM 679 O O . LEU A 1 83 ? 1.399 -12.479 -6.220 1.00 95.25 83 LEU A O 1
ATOM 683 N N . ASP A 1 84 ? 1.532 -14.690 -5.795 1.00 96.38 84 ASP A N 1
ATOM 684 C CA . ASP A 1 84 ? 0.120 -15.024 -6.029 1.00 96.38 84 ASP A CA 1
ATOM 685 C C . ASP A 1 84 ? -0.745 -14.901 -4.766 1.00 96.38 84 ASP A C 1
ATOM 687 O O . ASP A 1 84 ? -1.934 -15.215 -4.783 1.00 96.38 84 ASP A O 1
ATOM 691 N N . ASP A 1 85 ? -0.153 -14.450 -3.660 1.00 96.50 85 ASP A N 1
ATOM 692 C CA . ASP A 1 85 ? -0.880 -14.176 -2.430 1.00 96.50 85 ASP A CA 1
ATOM 693 C C . ASP A 1 85 ? -2.005 -13.157 -2.667 1.00 96.50 85 ASP A C 1
ATOM 695 O O . ASP A 1 85 ? -1.792 -12.085 -3.236 1.00 96.50 85 ASP A O 1
ATOM 699 N N . THR A 1 86 ? -3.205 -13.472 -2.172 1.00 96.25 86 THR A N 1
ATOM 700 C CA . THR A 1 86 ? -4.383 -12.598 -2.262 1.00 96.25 86 THR A CA 1
ATOM 701 C C . THR A 1 86 ? -4.098 -11.216 -1.688 1.00 96.25 86 THR A C 1
ATOM 703 O O . THR A 1 86 ? -3.744 -11.096 -0.515 1.00 96.25 86 THR A O 1
ATOM 706 N N . LEU A 1 87 ? -4.301 -10.172 -2.486 1.00 97.12 87 LEU A N 1
ATOM 707 C CA . LEU A 1 87 ? -4.212 -8.785 -2.040 1.00 97.12 87 LEU A CA 1
ATOM 708 C C . LEU A 1 87 ? -5.586 -8.282 -1.604 1.00 97.12 87 LEU A C 1
ATOM 710 O O . LEU A 1 87 ? -6.581 -8.545 -2.285 1.00 97.12 87 LEU A O 1
ATOM 714 N N . TYR A 1 88 ? -5.628 -7.513 -0.519 1.00 97.31 88 TYR A N 1
ATOM 715 C CA . TYR A 1 88 ? -6.868 -6.993 0.049 1.00 97.31 88 TYR A CA 1
ATOM 716 C C . TYR A 1 88 ? -6.999 -5.482 -0.121 1.00 97.31 88 TYR A C 1
ATOM 718 O O . TYR A 1 88 ? -6.001 -4.752 -0.156 1.00 97.31 88 TYR A O 1
ATOM 726 N N . HIS A 1 89 ? -8.244 -5.024 -0.223 1.00 96.00 89 HIS A N 1
ATOM 727 C CA . HIS A 1 89 ? -8.578 -3.609 -0.261 1.00 96.00 89 HIS A CA 1
ATOM 728 C C . HIS A 1 89 ? -8.166 -2.915 1.044 1.00 96.00 89 HIS A C 1
ATOM 730 O O . HIS A 1 89 ? -8.281 -3.472 2.135 1.00 96.00 89 HIS A O 1
ATOM 736 N N . THR A 1 90 ? -7.691 -1.676 0.923 1.00 95.69 90 THR A N 1
ATOM 737 C CA . THR A 1 90 ? -7.421 -0.806 2.076 1.00 95.69 90 THR A CA 1
ATOM 738 C C . THR A 1 90 ? -8.698 -0.137 2.590 1.00 95.69 90 THR A C 1
ATOM 740 O O . THR A 1 90 ? -9.728 -0.140 1.920 1.00 95.69 90 THR A O 1
ATOM 743 N N . ASN A 1 91 ? -8.622 0.507 3.753 1.00 94.06 91 ASN A N 1
ATOM 744 C CA . ASN A 1 91 ? -9.664 1.385 4.292 1.00 94.06 91 ASN A CA 1
ATOM 745 C C . ASN A 1 91 ? -9.147 2.828 4.445 1.00 94.06 91 ASN A C 1
ATOM 747 O O . ASN A 1 91 ? -9.360 3.470 5.466 1.00 94.06 91 ASN A O 1
AT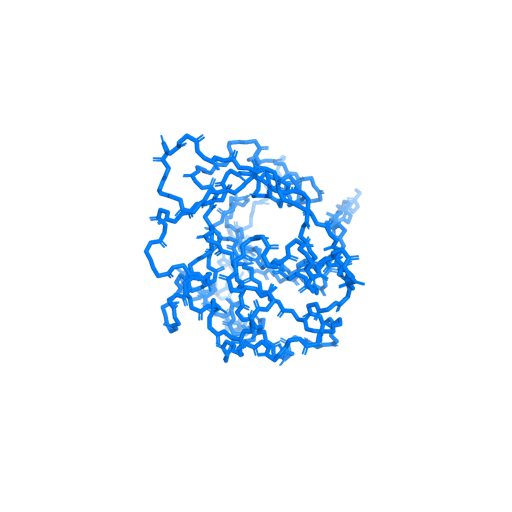OM 751 N N . LEU A 1 92 ? -8.424 3.354 3.453 1.00 93.88 92 LEU A N 1
ATOM 752 C CA . LEU A 1 92 ? -7.859 4.706 3.529 1.00 93.88 92 LEU A CA 1
ATOM 753 C C . LEU A 1 92 ? -8.604 5.693 2.615 1.00 93.88 92 LEU A C 1
ATOM 755 O O . LEU A 1 92 ? -8.779 5.399 1.429 1.00 93.88 92 LEU A O 1
ATOM 759 N N . PRO A 1 93 ? -8.989 6.891 3.109 1.00 90.56 93 PRO A N 1
ATOM 760 C CA . PRO A 1 93 ? -9.671 7.894 2.285 1.00 90.56 93 PRO A CA 1
ATOM 761 C C . PRO A 1 93 ? -8.829 8.391 1.106 1.00 90.56 93 PRO A C 1
ATOM 763 O O . PRO A 1 93 ? -9.349 8.653 0.025 1.00 90.56 93 PRO A O 1
ATOM 766 N N . ASN A 1 94 ? -7.504 8.450 1.282 1.00 91.62 94 ASN A N 1
ATOM 767 C CA . ASN A 1 94 ? -6.565 8.906 0.253 1.00 91.62 94 ASN A CA 1
ATOM 768 C C . ASN A 1 94 ? -6.163 7.784 -0.732 1.00 91.62 94 ASN A C 1
ATOM 770 O O . ASN A 1 94 ? -5.170 7.913 -1.452 1.00 91.62 94 ASN A O 1
ATOM 774 N N . VAL A 1 95 ? -6.925 6.687 -0.783 1.00 93.62 95 VAL A N 1
ATOM 775 C CA . VAL A 1 95 ? -6.738 5.566 -1.714 1.00 93.62 95 VAL A CA 1
ATOM 776 C C . VAL A 1 95 ? -8.026 5.354 -2.506 1.00 93.62 95 VAL A C 1
ATOM 778 O O . VAL A 1 95 ? -9.117 5.338 -1.940 1.00 93.62 95 VAL A O 1
ATOM 781 N N . ARG A 1 96 ? -7.931 5.185 -3.830 1.00 90.56 96 ARG A N 1
ATOM 782 C CA . ARG A 1 96 ? -9.116 4.925 -4.666 1.00 90.56 96 ARG A CA 1
ATOM 783 C C . ARG A 1 96 ? -9.695 3.533 -4.368 1.00 90.56 96 ARG A C 1
ATOM 785 O O . ARG A 1 96 ? -8.981 2.538 -4.459 1.00 90.56 96 ARG A O 1
ATOM 792 N N . GLY A 1 97 ? -10.994 3.458 -4.089 1.00 85.44 97 GLY A N 1
ATOM 793 C CA . GLY A 1 97 ? -11.701 2.229 -3.711 1.00 85.44 97 GLY A CA 1
ATOM 794 C C . GLY A 1 97 ? -12.452 1.520 -4.836 1.00 85.44 97 GLY A C 1
ATOM 795 O O . GLY A 1 97 ? -12.823 0.367 -4.664 1.00 85.44 97 GLY A O 1
ATOM 796 N N . GLU A 1 98 ? -12.667 2.171 -5.982 1.00 84.38 98 GLU A N 1
ATOM 797 C CA . GLU A 1 98 ? -13.439 1.615 -7.104 1.00 84.38 98 GLU A CA 1
ATOM 798 C C . GLU A 1 98 ? -12.801 0.323 -7.668 1.00 84.38 98 GLU A C 1
ATOM 800 O O . GLU A 1 98 ? -11.686 0.387 -8.202 1.00 84.38 98 GLU A O 1
ATOM 805 N N . PRO A 1 99 ? -13.450 -0.855 -7.556 1.00 79.31 99 PRO A N 1
ATOM 806 C CA . PRO A 1 99 ? -12.931 -2.116 -8.089 1.00 79.31 99 PRO A CA 1
ATOM 807 C C . PRO A 1 99 ? -12.996 -2.170 -9.615 1.00 79.31 99 PRO A C 1
ATOM 809 O O . PRO A 1 99 ? -13.771 -1.456 -10.247 1.00 79.31 99 PRO A O 1
ATOM 812 N N . GLY A 1 100 ? -12.182 -3.030 -10.228 1.00 72.38 100 GLY A N 1
ATOM 813 C CA . GLY A 1 100 ? -12.189 -3.257 -11.681 1.00 72.38 100 GLY A CA 1
ATOM 814 C C . GLY A 1 100 ? -11.623 -2.106 -12.526 1.00 72.38 100 GLY A C 1
ATOM 815 O O . GLY A 1 100 ? -11.139 -2.344 -13.629 1.00 72.38 100 GLY A O 1
ATOM 816 N N . HIS A 1 101 ? -11.592 -0.879 -12.006 1.00 76.31 101 HIS A N 1
ATOM 817 C CA . HIS A 1 101 ? -10.937 0.256 -12.644 1.00 76.31 101 HIS A CA 1
ATOM 818 C C . HIS A 1 101 ? -9.406 0.128 -12.536 1.00 76.31 101 HIS A C 1
ATOM 820 O O . HIS A 1 101 ? -8.883 -0.227 -11.481 1.00 76.31 101 HIS A O 1
ATOM 826 N N . TYR A 1 102 ? -8.655 0.472 -13.590 1.00 72.44 102 TYR A N 1
ATOM 827 C CA . TYR A 1 102 ? -7.181 0.408 -13.572 1.00 72.44 102 TYR A CA 1
ATOM 828 C C . TYR A 1 102 ? -6.578 1.191 -12.391 1.00 72.44 102 TYR A C 1
ATOM 830 O O . TYR A 1 102 ? -5.692 0.711 -11.696 1.00 72.44 102 TYR A O 1
ATOM 838 N N . GLY A 1 103 ? -7.126 2.366 -12.085 1.00 80.94 103 GLY A N 1
ATOM 839 C CA . GLY A 1 103 ? -6.736 3.168 -10.920 1.00 80.94 103 GLY A CA 1
ATOM 840 C C . GLY A 1 103 ? -7.161 2.616 -9.549 1.00 80.94 103 GLY A C 1
ATOM 841 O O . GLY A 1 103 ? -6.964 3.316 -8.560 1.00 80.94 103 GLY A O 1
ATOM 842 N N . SER A 1 104 ? -7.771 1.430 -9.452 1.00 87.19 104 SER A N 1
ATOM 843 C CA . SER A 1 104 ? -8.152 0.845 -8.159 1.00 87.19 104 SER A CA 1
ATOM 844 C C . SER A 1 104 ? -6.936 0.711 -7.247 1.00 87.19 104 SER A C 1
ATOM 846 O O . SER A 1 104 ? -5.840 0.373 -7.708 1.00 87.19 104 SER A O 1
ATOM 848 N N . GLN A 1 105 ? -7.122 1.016 -5.964 1.00 94.06 105 GLN A N 1
ATOM 849 C CA . GLN A 1 105 ? -6.081 1.019 -4.937 1.00 94.06 105 GLN A CA 1
ATOM 850 C C . GLN A 1 105 ? -4.914 1.985 -5.201 1.00 94.06 105 GLN A C 1
ATOM 852 O O . GLN A 1 105 ? -3.900 1.938 -4.505 1.00 94.06 105 GLN A O 1
ATOM 857 N N . ARG A 1 106 ? -5.040 2.895 -6.181 1.00 93.69 106 ARG A N 1
ATOM 858 C CA . ARG A 1 106 ? -4.060 3.961 -6.406 1.00 93.69 106 ARG A CA 1
ATOM 859 C C . ARG A 1 106 ? -4.070 4.915 -5.217 1.00 93.69 106 ARG A C 1
ATOM 861 O O . ARG A 1 106 ? -5.121 5.433 -4.832 1.00 93.69 106 ARG A O 1
ATOM 868 N N . VAL A 1 107 ? -2.881 5.179 -4.695 1.00 93.88 107 VAL A N 1
ATOM 869 C CA . VAL A 1 107 ? -2.634 6.167 -3.654 1.00 93.88 107 VAL A CA 1
ATOM 870 C C . VAL A 1 107 ? -2.653 7.570 -4.255 1.00 93.88 107 VAL A C 1
ATOM 872 O O . VAL A 1 107 ? -1.989 7.848 -5.256 1.00 93.88 107 VAL A O 1
ATOM 875 N N . CYS A 1 108 ? -3.397 8.478 -3.631 1.00 89.56 108 CYS A N 1
ATOM 876 C CA . CYS A 1 108 ? -3.351 9.892 -3.960 1.00 89.56 108 CYS A CA 1
ATOM 877 C C . CYS A 1 108 ? -2.218 10.570 -3.190 1.00 89.56 108 CYS A C 1
ATOM 879 O O . CYS A 1 108 ? -2.294 10.751 -1.978 1.00 89.56 108 CYS A O 1
ATOM 881 N N . LEU A 1 109 ? -1.186 11.002 -3.910 1.00 85.88 109 LEU A N 1
ATOM 882 C CA . LEU A 1 109 ? -0.098 11.805 -3.346 1.00 85.88 109 LEU A CA 1
ATOM 883 C C . LEU A 1 109 ? -0.411 13.311 -3.353 1.00 85.88 109 LEU A C 1
ATOM 885 O O . LEU A 1 109 ? 0.426 14.110 -2.958 1.00 85.88 109 LEU A O 1
ATOM 889 N N . ARG A 1 110 ? -1.623 13.719 -3.771 1.00 73.06 110 ARG A N 1
ATOM 890 C CA . ARG A 1 110 ? -2.074 15.111 -3.982 1.00 73.06 110 ARG A CA 1
ATOM 891 C C . ARG A 1 110 ? -1.287 15.864 -5.067 1.00 73.06 110 ARG A C 1
ATOM 893 O O . ARG A 1 110 ? -1.895 16.323 -6.027 1.00 73.06 110 ARG A O 1
ATOM 900 N N . TYR A 1 111 ? 0.033 15.947 -4.938 1.00 70.06 111 TYR A N 1
ATOM 901 C CA . TYR A 1 111 ? 0.985 16.413 -5.945 1.00 70.06 111 TYR A CA 1
ATOM 902 C C . TYR A 1 111 ? 2.134 15.402 -6.034 1.00 70.06 111 TYR A C 1
ATOM 904 O O . TYR A 1 111 ? 2.436 14.720 -5.056 1.00 70.06 111 TYR A O 1
ATOM 912 N N . ARG A 1 112 ? 2.771 15.274 -7.200 1.00 65.31 112 ARG A N 1
ATOM 913 C CA . ARG A 1 112 ? 3.973 14.440 -7.335 1.00 65.31 112 ARG A CA 1
ATOM 914 C C . ARG A 1 112 ? 5.096 15.176 -6.592 1.00 65.31 112 ARG A C 1
ATOM 916 O O . ARG A 1 112 ? 5.378 16.309 -6.977 1.00 65.31 112 ARG A O 1
ATOM 923 N N . PRO A 1 113 ? 5.673 14.631 -5.508 1.00 65.44 113 PRO A N 1
ATOM 924 C CA . PRO A 1 113 ? 6.738 15.337 -4.812 1.00 65.44 113 PRO A CA 1
ATOM 925 C C . PRO A 1 113 ? 7.926 15.484 -5.768 1.00 65.44 113 PRO A C 1
ATOM 927 O O . PRO A 1 113 ? 8.475 14.486 -6.216 1.00 65.44 113 PRO A O 1
ATOM 930 N N . GLU A 1 114 ? 8.331 16.718 -6.072 1.00 66.44 114 GLU A N 1
ATOM 931 C CA . GLU A 1 114 ? 9.498 17.017 -6.928 1.00 66.44 114 GLU A CA 1
ATOM 932 C C . GLU A 1 114 ? 10.812 16.472 -6.325 1.00 66.44 114 GLU A C 1
ATOM 934 O O . GLU A 1 114 ? 11.823 16.341 -7.003 1.00 66.44 114 GLU A O 1
ATOM 939 N N . MET A 1 115 ? 10.788 16.090 -5.043 1.00 66.94 115 MET A N 1
ATOM 940 C CA . MET A 1 115 ? 11.944 15.647 -4.260 1.00 66.94 115 MET A CA 1
ATOM 941 C C . MET A 1 115 ? 12.512 14.265 -4.635 1.00 66.94 115 MET A C 1
ATOM 943 O O . MET A 1 115 ? 13.419 13.801 -3.948 1.00 66.94 115 MET A O 1
ATOM 947 N N . ILE A 1 116 ? 11.983 13.571 -5.649 1.00 72.00 116 ILE A N 1
ATOM 948 C CA . ILE A 1 116 ? 12.389 12.185 -5.964 1.00 72.00 116 ILE A CA 1
ATOM 949 C C . ILE A 1 116 ? 13.061 11.994 -7.326 1.00 72.00 116 ILE A C 1
ATOM 951 O O . ILE A 1 116 ? 13.555 10.900 -7.599 1.00 72.00 116 ILE A O 1
ATOM 955 N N . GLU A 1 117 ? 13.108 13.019 -8.176 1.00 72.56 117 GLU A N 1
ATOM 956 C CA . GLU A 1 117 ? 13.756 12.911 -9.486 1.00 72.56 117 GLU A CA 1
ATOM 957 C C . GLU A 1 117 ? 15.274 12.730 -9.329 1.00 72.56 117 GLU A C 1
ATOM 959 O O . GLU A 1 117 ? 15.937 13.458 -8.591 1.00 72.56 117 GLU A O 1
ATOM 964 N N . GLY A 1 118 ? 15.836 11.712 -9.988 1.00 74.62 118 GLY A N 1
ATOM 965 C CA . GLY A 1 118 ? 17.265 11.380 -9.894 1.00 74.62 118 GLY A CA 1
ATOM 966 C C . GLY A 1 118 ? 17.717 10.798 -8.544 1.00 74.62 118 GLY A C 1
ATOM 967 O O . GLY A 1 118 ? 18.905 10.530 -8.364 1.00 74.62 118 GLY A O 1
ATOM 968 N N . VAL A 1 119 ? 16.795 10.568 -7.603 1.00 82.06 119 VAL A N 1
ATOM 969 C CA . VAL A 1 119 ? 17.097 10.012 -6.279 1.00 82.06 119 VAL A CA 1
ATOM 970 C C . VAL A 1 119 ? 17.057 8.474 -6.322 1.00 82.06 119 VAL A C 1
ATOM 972 O O . VAL A 1 119 ? 16.085 7.900 -6.821 1.00 82.06 119 VAL A O 1
ATOM 975 N N . PRO A 1 120 ? 18.067 7.763 -5.774 1.00 85.25 120 PRO A N 1
ATOM 976 C CA . PRO A 1 120 ? 18.071 6.300 -5.726 1.00 85.25 120 PRO A CA 1
ATOM 977 C C . PRO A 1 120 ? 16.830 5.715 -5.038 1.00 85.25 120 PRO A C 1
ATOM 979 O O . PRO A 1 120 ? 16.369 6.258 -4.034 1.00 85.25 120 PRO A O 1
ATOM 982 N N . LEU A 1 121 ? 16.354 4.551 -5.505 1.00 86.81 121 LEU A N 1
ATOM 983 C CA . LEU A 1 121 ? 15.140 3.894 -4.987 1.00 86.81 121 LEU A CA 1
ATOM 984 C C . LEU A 1 121 ? 15.141 3.738 -3.462 1.00 86.81 121 LEU A C 1
ATOM 986 O O . LEU A 1 121 ? 14.136 4.033 -2.823 1.00 86.81 121 LEU A O 1
ATOM 990 N N . VAL A 1 122 ? 16.277 3.339 -2.874 1.00 88.31 122 VAL A N 1
ATOM 991 C CA . VAL A 1 122 ? 16.446 3.188 -1.415 1.00 88.31 122 VAL A CA 1
ATOM 992 C C . VAL A 1 122 ? 16.116 4.456 -0.619 1.00 88.31 122 VAL A C 1
ATOM 994 O O . VAL A 1 122 ? 15.747 4.350 0.544 1.00 88.31 122 VAL A O 1
ATOM 997 N N . GLN A 1 123 ? 16.216 5.638 -1.231 1.00 87.62 123 GLN A N 1
ATOM 998 C CA . GLN A 1 123 ? 15.863 6.920 -0.619 1.00 87.62 123 GLN A CA 1
ATOM 999 C C . GLN A 1 123 ? 14.486 7.414 -1.080 1.00 87.62 123 GLN A C 1
ATOM 1001 O O . GLN A 1 123 ? 13.685 7.860 -0.256 1.00 87.62 123 GLN A O 1
ATOM 1006 N N . SER A 1 124 ? 14.180 7.319 -2.379 1.00 89.06 124 SER A N 1
ATOM 1007 C CA . SER A 1 124 ? 12.932 7.859 -2.928 1.00 89.06 124 SER A CA 1
ATOM 1008 C C . SER A 1 124 ? 11.697 7.090 -2.459 1.00 89.06 124 SER A C 1
ATOM 1010 O O . SER A 1 124 ? 10.690 7.712 -2.132 1.00 89.06 124 SER A O 1
ATOM 1012 N N . VAL A 1 125 ? 11.761 5.760 -2.341 1.00 92.38 125 VAL A N 1
ATOM 1013 C CA . VAL A 1 125 ? 10.601 4.950 -1.937 1.00 92.38 125 VAL A CA 1
ATOM 1014 C C . VAL A 1 125 ? 10.186 5.189 -0.480 1.00 92.38 125 VAL A C 1
ATOM 1016 O O . VAL A 1 125 ? 9.006 5.474 -0.272 1.00 92.38 125 VAL A O 1
ATOM 1019 N N . PRO A 1 126 ? 11.084 5.158 0.528 1.00 93.31 126 PRO A N 1
ATOM 1020 C CA . PRO A 1 126 ? 10.705 5.546 1.887 1.00 93.31 126 PRO A CA 1
ATOM 1021 C C . PRO A 1 126 ? 10.158 6.974 1.955 1.00 93.31 126 PRO A C 1
ATOM 1023 O O . PRO A 1 126 ? 9.123 7.195 2.573 1.00 93.31 126 PRO A O 1
ATOM 1026 N N . THR A 1 127 ? 10.770 7.915 1.225 1.00 91.88 127 THR A N 1
ATOM 1027 C CA . THR A 1 127 ? 10.305 9.311 1.162 1.00 91.88 127 THR A CA 1
ATOM 1028 C C . THR A 1 127 ? 8.879 9.413 0.613 1.00 91.88 127 THR A C 1
ATOM 1030 O O . THR A 1 127 ? 8.071 10.167 1.143 1.00 91.88 127 THR A O 1
ATOM 1033 N N . LEU A 1 128 ? 8.535 8.640 -0.423 1.00 93.12 128 LEU A N 1
ATOM 1034 C CA . LEU A 1 128 ? 7.178 8.584 -0.978 1.00 93.12 128 LEU A CA 1
ATOM 1035 C C . LEU A 1 128 ? 6.159 8.008 0.003 1.00 93.12 128 LEU A C 1
ATOM 1037 O O . LEU A 1 128 ? 5.045 8.525 0.111 1.00 93.12 128 LEU A O 1
ATOM 1041 N N . ILE A 1 129 ? 6.538 6.939 0.703 1.00 95.00 129 ILE A N 1
ATOM 1042 C CA . ILE A 1 129 ? 5.685 6.300 1.704 1.00 95.00 129 ILE A CA 1
ATOM 1043 C C . ILE A 1 129 ? 5.444 7.270 2.865 1.00 95.00 129 ILE A C 1
ATOM 1045 O O . ILE A 1 129 ? 4.295 7.510 3.232 1.00 95.00 129 ILE A O 1
ATOM 1049 N N . ASP A 1 130 ? 6.497 7.880 3.404 1.00 93.12 130 ASP A N 1
ATOM 1050 C CA . ASP A 1 130 ? 6.396 8.852 4.494 1.00 93.12 130 ASP A CA 1
ATOM 1051 C C . ASP A 1 130 ? 5.607 10.091 4.071 1.00 93.12 130 ASP A C 1
ATOM 1053 O O . ASP A 1 130 ? 4.746 10.562 4.816 1.00 93.12 130 ASP A O 1
ATOM 1057 N N . PHE A 1 131 ? 5.819 10.571 2.843 1.00 92.56 131 PHE A N 1
ATOM 1058 C CA . PHE A 1 131 ? 5.047 11.673 2.286 1.00 92.56 131 PHE A CA 1
ATOM 1059 C C . PHE A 1 131 ? 3.552 11.348 2.260 1.00 92.56 131 PHE A C 1
ATOM 1061 O O . PHE A 1 131 ? 2.765 12.150 2.761 1.00 92.56 131 PHE A O 1
ATOM 1068 N N . PHE A 1 132 ? 3.153 10.169 1.767 1.00 93.88 132 PHE A N 1
ATOM 1069 C CA . PHE A 1 132 ? 1.754 9.731 1.796 1.00 93.88 132 PHE A CA 1
ATOM 1070 C C . PHE A 1 132 ? 1.158 9.785 3.209 1.00 93.88 132 PHE A C 1
ATOM 1072 O O . PHE A 1 132 ? 0.107 10.396 3.409 1.00 93.88 132 PHE A O 1
ATOM 1079 N N . TRP A 1 133 ? 1.843 9.201 4.193 1.00 94.75 133 TRP A N 1
ATOM 1080 C CA . TRP A 1 133 ? 1.365 9.167 5.578 1.00 94.75 133 TRP A CA 1
ATOM 1081 C C . TRP A 1 133 ? 1.375 10.537 6.263 1.00 94.75 133 TRP A C 1
ATOM 1083 O O . TRP A 1 133 ? 0.602 10.752 7.191 1.00 94.75 133 TRP A O 1
ATOM 1093 N N . SER A 1 134 ? 2.204 11.472 5.791 1.00 91.31 134 SER A N 1
ATOM 1094 C CA . SER A 1 134 ? 2.227 12.859 6.268 1.00 91.31 134 SER A CA 1
ATOM 1095 C C . SER A 1 134 ? 1.079 13.717 5.722 1.00 91.31 134 SER A C 1
ATOM 1097 O O . SER A 1 134 ? 0.860 14.832 6.200 1.00 91.31 134 SER A O 1
ATOM 1099 N N . THR A 1 135 ? 0.348 13.231 4.709 1.00 88.75 135 THR A N 1
ATOM 1100 C CA . THR A 1 135 ? -0.784 13.974 4.149 1.00 88.75 135 THR A CA 1
ATOM 1101 C C . THR A 1 135 ? -1.971 14.004 5.112 1.00 88.75 135 THR A C 1
ATOM 1103 O O . THR A 1 135 ? -2.160 13.110 5.932 1.00 88.75 135 THR A O 1
ATOM 1106 N N . GLY A 1 136 ? -2.807 15.038 4.993 1.00 89.62 136 GLY A N 1
ATOM 1107 C CA . GLY A 1 136 ? -4.120 15.034 5.631 1.00 89.62 136 GLY A CA 1
ATOM 1108 C C . GLY A 1 136 ? -5.065 14.080 4.897 1.00 89.62 136 GLY A C 1
ATOM 1109 O O . GLY A 1 136 ? -5.304 14.251 3.697 1.00 89.62 136 GLY A O 1
ATOM 1110 N N . PHE A 1 137 ? -5.605 13.097 5.613 1.00 90.94 137 PHE A N 1
ATOM 1111 C CA . PHE A 1 137 ? -6.604 12.152 5.121 1.00 90.94 137 PHE A CA 1
ATOM 1112 C C . PHE A 1 137 ? -8.000 12.776 5.207 1.00 90.94 137 PHE A C 1
ATOM 1114 O O . PHE A 1 137 ? -8.373 13.316 6.243 1.00 90.94 137 PHE A O 1
ATOM 1121 N N . ASN A 1 138 ? -8.762 12.749 4.114 1.00 86.62 138 ASN A N 1
ATOM 1122 C CA . ASN A 1 138 ? -10.093 13.363 4.045 1.00 86.62 138 ASN A CA 1
ATOM 1123 C C . ASN A 1 138 ? -10.954 12.713 2.950 1.00 86.62 138 ASN A C 1
ATOM 1125 O O . ASN A 1 138 ? -10.468 11.895 2.171 1.00 86.62 138 ASN A O 1
ATOM 1129 N N . GLN A 1 139 ? -12.223 13.111 2.858 1.00 81.81 139 GLN A N 1
ATOM 1130 C CA . GLN A 1 139 ? -13.201 12.521 1.933 1.00 81.81 139 GLN A CA 1
ATOM 1131 C C . GLN A 1 139 ? -13.243 13.190 0.538 1.00 81.81 139 GLN A C 1
ATOM 1133 O O . GLN A 1 139 ? -14.274 13.169 -0.140 1.00 81.81 139 GLN A O 1
ATOM 1138 N N . ASP A 1 140 ? -12.158 13.824 0.073 1.00 83.25 140 ASP A N 1
ATOM 1139 C CA . ASP A 1 140 ? -12.125 14.456 -1.260 1.00 83.25 140 ASP A CA 1
ATOM 1140 C C . ASP A 1 140 ? -12.194 13.437 -2.408 1.00 83.25 140 ASP A C 1
ATOM 1142 O O . ASP A 1 140 ? -12.629 13.765 -3.518 1.00 83.25 140 ASP A O 1
ATOM 1146 N N . ILE A 1 141 ? -11.754 12.200 -2.166 1.00 81.50 141 ILE A N 1
ATOM 1147 C CA . ILE A 1 141 ? -11.792 11.128 -3.160 1.00 81.50 141 ILE A CA 1
ATOM 1148 C C . ILE A 1 141 ? -13.156 10.445 -3.094 1.00 81.50 141 ILE A C 1
ATOM 1150 O O . ILE A 1 141 ? -13.390 9.580 -2.257 1.00 81.50 141 ILE A O 1
ATOM 1154 N N . LYS A 1 142 ? -14.046 10.790 -4.028 1.00 80.44 142 LYS A N 1
ATOM 1155 C CA . LYS A 1 142 ? -15.298 10.048 -4.225 1.00 80.44 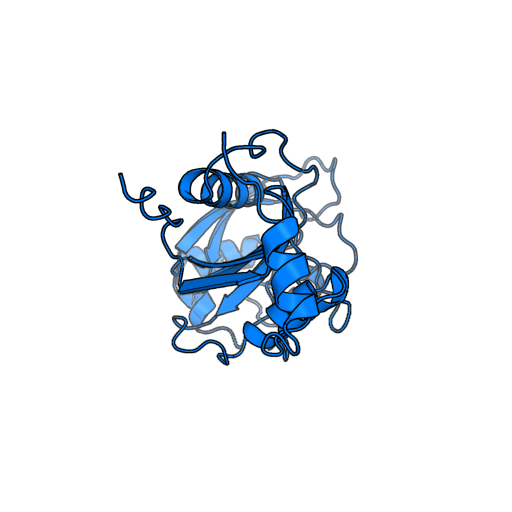142 LYS A CA 1
ATOM 1156 C C . LYS A 1 142 ? -14.992 8.585 -4.566 1.00 80.44 142 LYS A C 1
ATOM 1158 O O . LYS A 1 142 ? -14.191 8.331 -5.468 1.00 80.44 142 LYS A O 1
ATOM 1163 N N . GLY A 1 143 ? -15.660 7.640 -3.906 1.00 81.56 143 GLY A N 1
ATOM 1164 C CA . GLY A 1 143 ? -15.392 6.215 -4.092 1.00 81.56 143 GLY A CA 1
ATOM 1165 C C . GLY A 1 143 ? -14.027 5.820 -3.536 1.00 81.56 143 GLY A C 1
ATOM 1166 O O . GLY A 1 143 ? -13.305 5.041 -4.167 1.00 81.56 143 GLY A O 1
ATOM 1167 N N . SER A 1 144 ? -13.629 6.411 -2.405 1.00 87.56 144 SER A N 1
ATOM 1168 C CA . SER A 1 144 ? -12.408 6.029 -1.696 1.00 87.56 144 SER A CA 1
ATOM 1169 C C . SER A 1 144 ? -12.508 4.601 -1.158 1.00 87.56 144 SER A C 1
ATOM 1171 O O . SER A 1 144 ? -13.587 4.017 -1.040 1.00 87.56 144 SER A O 1
ATOM 1173 N N . ALA A 1 145 ? -11.360 4.014 -0.829 1.00 87.75 145 ALA A N 1
ATOM 1174 C CA . ALA A 1 145 ? -11.306 2.686 -0.231 1.00 87.75 145 ALA A CA 1
ATOM 1175 C C . ALA A 1 145 ? -11.977 2.669 1.159 1.00 87.75 145 ALA A C 1
ATOM 1177 O O . ALA A 1 145 ? -12.568 1.672 1.564 1.00 87.75 145 ALA A O 1
ATOM 1178 N N . PHE A 1 146 ? -11.979 3.809 1.851 1.00 85.81 146 PHE A N 1
ATOM 1179 C CA . PHE A 1 146 ? -12.627 3.962 3.147 1.00 85.81 146 PHE A CA 1
ATOM 1180 C C . PHE A 1 146 ? -14.162 3.937 3.081 1.00 85.81 146 PHE A C 1
ATOM 1182 O O . PHE A 1 146 ? -14.781 3.205 3.849 1.00 85.81 146 PHE A O 1
ATOM 1189 N N . GLU A 1 147 ? -14.788 4.638 2.123 1.00 85.06 147 GLU A N 1
ATOM 1190 C CA . GLU A 1 147 ? -16.255 4.605 1.936 1.00 85.06 147 GLU A CA 1
ATOM 1191 C C . GLU A 1 147 ? -16.788 3.175 1.731 1.00 85.06 147 GLU A C 1
ATOM 1193 O O . GLU A 1 147 ? -17.907 2.851 2.135 1.00 85.06 147 GLU A O 1
ATOM 1198 N N . ARG A 1 148 ? -15.974 2.314 1.112 1.00 83.75 148 ARG A N 1
ATOM 1199 C CA . ARG A 1 148 ? -16.277 0.900 0.869 1.00 83.75 148 ARG A CA 1
ATOM 1200 C C . ARG A 1 148 ? -16.102 0.047 2.126 1.00 83.75 148 ARG A C 1
ATOM 1202 O O . ARG A 1 148 ? -16.949 -0.795 2.409 1.00 83.75 148 ARG A O 1
ATOM 1209 N N . ALA A 1 149 ? -15.029 0.281 2.876 1.00 89.25 149 ALA A N 1
ATOM 1210 C CA . ALA A 1 149 ? -14.660 -0.528 4.032 1.00 89.25 149 ALA A CA 1
ATOM 1211 C C . ALA A 1 149 ? -15.426 -0.179 5.323 1.00 89.25 149 ALA A C 1
ATOM 1213 O O . ALA A 1 149 ? -15.437 -0.987 6.244 1.00 89.25 149 ALA A O 1
ATOM 1214 N N . GLN A 1 150 ? -16.091 0.981 5.410 1.00 84.38 150 GLN A N 1
ATOM 1215 C CA . GLN A 1 150 ? -16.740 1.446 6.652 1.00 84.38 150 GLN A CA 1
ATOM 1216 C C . GLN A 1 150 ? -17.801 0.485 7.225 1.00 84.38 150 GLN A C 1
ATOM 1218 O O . GLN A 1 150 ? -18.050 0.484 8.424 1.00 84.38 150 GLN A O 1
ATOM 1223 N N . ASN A 1 151 ? -18.427 -0.340 6.378 1.00 89.69 151 ASN A N 1
ATOM 1224 C CA . ASN A 1 151 ? -19.449 -1.307 6.799 1.00 89.69 151 ASN A CA 1
ATOM 1225 C C . ASN A 1 151 ? -18.887 -2.721 7.009 1.00 89.69 151 ASN A C 1
ATOM 1227 O O . ASN A 1 151 ? -19.655 -3.639 7.284 1.00 89.69 151 ASN A O 1
ATOM 1231 N N . LEU A 1 152 ? -17.576 -2.907 6.832 1.00 94.06 152 LEU A N 1
ATOM 1232 C CA . LEU A 1 152 ? -16.934 -4.215 6.899 1.00 94.06 152 LEU A CA 1
ATOM 1233 C C . LEU A 1 152 ? -16.800 -4.708 8.342 1.00 94.06 152 LEU A C 1
ATOM 1235 O O . LEU A 1 152 ? -17.081 -5.865 8.632 1.00 94.06 152 LEU A O 1
ATOM 1239 N N . ASP A 1 153 ? -16.379 -3.821 9.243 1.00 96.44 153 ASP A N 1
ATOM 1240 C CA . ASP A 1 153 ? -16.175 -4.131 10.654 1.00 96.44 153 ASP A CA 1
ATOM 1241 C C . ASP A 1 153 ? -16.469 -2.879 11.501 1.00 96.44 153 ASP A C 1
ATOM 1243 O O . ASP A 1 153 ? -15.979 -1.791 11.173 1.00 96.44 153 ASP A O 1
ATOM 1247 N N . PRO A 1 154 ? -17.255 -2.990 12.591 1.00 96.06 154 PRO A N 1
ATOM 1248 C CA . PRO A 1 154 ? -17.612 -1.844 13.428 1.00 96.06 154 PRO A CA 1
ATOM 1249 C C . PRO A 1 154 ? -16.394 -1.126 14.024 1.00 96.06 154 PRO A C 1
ATOM 1251 O O . PRO A 1 154 ? -16.465 0.074 14.283 1.00 96.06 154 PRO A O 1
ATOM 1254 N N . ARG A 1 155 ? -15.264 -1.823 14.202 1.00 96.88 155 ARG A N 1
ATOM 1255 C CA . ARG A 1 155 ? -14.013 -1.249 14.715 1.00 96.88 155 ARG A CA 1
ATOM 1256 C C . ARG A 1 155 ? -13.359 -0.284 13.734 1.00 96.88 155 ARG A C 1
ATOM 1258 O O . ARG A 1 155 ? -12.569 0.533 14.165 1.00 96.88 155 ARG A O 1
ATOM 1265 N N . ILE A 1 156 ? -13.669 -0.343 12.438 1.00 94.31 156 ILE A N 1
ATOM 1266 C CA . ILE A 1 156 ? -13.134 0.589 11.425 1.00 94.31 156 ILE A CA 1
ATOM 1267 C C . ILE A 1 156 ? -14.220 1.466 10.795 1.00 94.31 156 ILE A C 1
ATOM 1269 O O . ILE A 1 156 ? -13.960 2.155 9.809 1.00 94.31 156 ILE A O 1
ATOM 1273 N N . ALA A 1 157 ? -15.430 1.452 11.362 1.00 91.88 157 ALA A N 1
ATOM 1274 C CA . ALA A 1 157 ? -16.556 2.244 10.879 1.00 91.88 157 ALA A CA 1
ATOM 1275 C C . ALA A 1 157 ? -16.336 3.749 11.067 1.00 91.88 157 ALA A C 1
ATOM 1277 O O . ALA A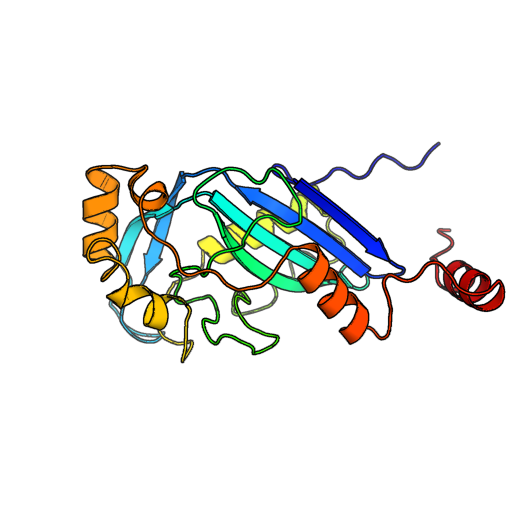 1 157 ? -16.884 4.548 10.307 1.00 91.88 157 ALA A O 1
ATOM 1278 N N . SER A 1 158 ? -15.515 4.139 12.052 1.00 91.12 158 SER A N 1
ATOM 1279 C CA . SER A 1 158 ? -15.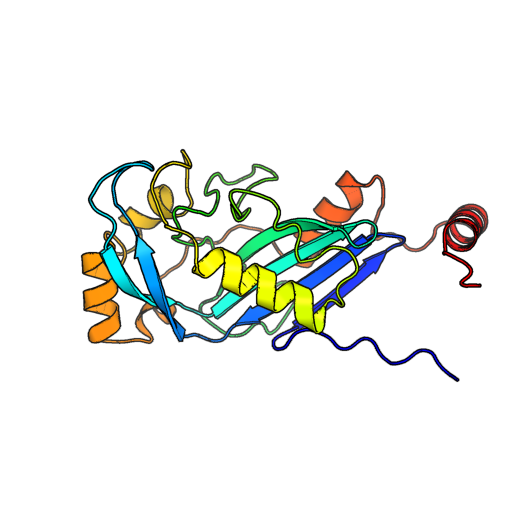000 5.499 12.133 1.00 91.12 158 SER A CA 1
ATOM 1280 C C . SER A 1 158 ? -13.537 5.598 12.580 1.00 91.12 158 SER A C 1
ATOM 1282 O O . SER A 1 158 ? -12.977 4.617 13.063 1.00 91.12 158 SER A O 1
ATOM 1284 N N . PHE A 1 159 ? -12.907 6.775 12.446 1.00 92.75 159 PHE A N 1
ATOM 1285 C CA . PHE A 1 159 ? -11.550 7.001 12.965 1.00 92.75 159 PHE A CA 1
ATOM 1286 C C . PHE A 1 159 ? -11.486 6.868 14.489 1.00 92.75 159 PHE A C 1
ATOM 1288 O O . PHE A 1 159 ? -10.536 6.294 15.006 1.00 92.75 159 PHE A O 1
ATOM 1295 N N . GLU A 1 160 ? -12.514 7.330 15.202 1.00 94.38 160 GLU A N 1
ATOM 1296 C CA . GLU A 1 160 ? -12.648 7.178 16.653 1.00 94.38 160 GLU A CA 1
ATOM 1297 C C . GLU A 1 160 ? -12.804 5.708 17.051 1.00 94.38 160 GLU A C 1
ATOM 1299 O O . GLU A 1 160 ? -12.146 5.252 17.982 1.00 94.38 160 GLU A O 1
ATOM 1304 N N . ALA A 1 161 ? -13.650 4.957 16.337 1.00 95.56 161 ALA A N 1
ATOM 1305 C CA . ALA A 1 161 ? -13.810 3.524 16.576 1.00 95.56 161 ALA A CA 1
ATOM 1306 C C . ALA A 1 161 ? -12.496 2.770 16.318 1.00 95.56 161 ALA A C 1
ATOM 1308 O O . ALA A 1 161 ? -12.124 1.886 17.091 1.00 95.56 161 ALA A O 1
ATOM 1309 N N . TRP A 1 162 ? -11.767 3.169 15.273 1.00 96.38 162 TRP A N 1
ATOM 1310 C CA . TRP A 1 162 ? -10.488 2.572 14.907 1.00 96.38 162 TRP A CA 1
ATOM 1311 C C . TRP A 1 162 ? -9.404 2.888 15.931 1.00 96.38 162 TRP A C 1
ATOM 1313 O O . TRP A 1 162 ? -8.664 1.992 16.332 1.00 96.38 162 TRP A O 1
ATOM 1323 N N . GLU A 1 163 ? -9.315 4.124 16.408 1.00 97.81 163 GLU A N 1
ATOM 1324 C CA . GLU A 1 163 ? -8.381 4.484 17.473 1.00 97.81 163 GLU A CA 1
ATOM 1325 C C . GLU A 1 163 ? -8.697 3.728 18.770 1.00 97.81 163 GLU A C 1
ATOM 1327 O O . GLU A 1 163 ? -7.800 3.105 19.333 1.00 97.81 163 GLU A O 1
ATOM 1332 N N . ALA A 1 164 ? -9.968 3.661 19.180 1.00 98.44 164 ALA A N 1
ATOM 1333 C CA . ALA A 1 164 ? -10.375 2.901 20.363 1.00 98.44 164 ALA A CA 1
ATOM 1334 C C . ALA A 1 164 ? -10.005 1.408 20.252 1.00 98.44 164 ALA A C 1
ATOM 1336 O O . ALA A 1 164 ? -9.411 0.843 21.169 1.00 98.44 164 ALA A O 1
ATOM 1337 N N . ALA A 1 165 ? -10.275 0.777 19.104 1.00 98.44 165 ALA A N 1
ATOM 1338 C CA . ALA A 1 165 ? -9.883 -0.612 18.858 1.00 98.44 165 ALA A CA 1
ATOM 1339 C C . ALA A 1 165 ? -8.355 -0.791 18.782 1.00 98.44 165 ALA A C 1
ATOM 1341 O O . ALA A 1 165 ? -7.829 -1.821 19.196 1.00 98.44 165 ALA A O 1
ATOM 1342 N N . THR A 1 166 ? -7.631 0.216 18.282 1.00 98.50 166 THR A N 1
ATOM 1343 C CA . THR A 1 166 ? -6.159 0.234 18.245 1.00 98.50 166 THR A CA 1
ATOM 1344 C C . THR A 1 166 ? -5.560 0.269 19.647 1.00 98.50 166 THR A C 1
ATOM 1346 O O . THR A 1 166 ? -4.527 -0.360 19.885 1.00 98.50 166 THR A O 1
ATOM 1349 N N . GLU A 1 167 ? -6.168 1.025 20.562 1.00 98.50 167 GLU A N 1
ATOM 1350 C CA . GLU A 1 167 ? -5.749 1.087 21.962 1.00 98.50 167 GLU A CA 1
ATOM 1351 C C . GLU A 1 167 ? -6.003 -0.232 22.696 1.00 98.50 167 GLU A C 1
ATOM 1353 O O . GLU A 1 167 ? -5.163 -0.646 23.496 1.00 98.50 167 GLU A O 1
ATOM 1358 N N . GLU A 1 168 ? -7.121 -0.898 22.403 1.00 98.56 168 GLU A N 1
ATOM 1359 C CA . GLU A 1 168 ? -7.480 -2.185 23.003 1.00 98.56 168 GLU A CA 1
ATOM 1360 C C . GLU A 1 168 ? -6.601 -3.339 22.491 1.00 98.56 168 GLU A C 1
ATOM 1362 O O . GLU A 1 168 ? -6.058 -4.105 23.289 1.00 98.56 168 GLU A O 1
ATOM 1367 N N . ASP A 1 169 ? -6.425 -3.453 21.173 1.00 98.50 169 ASP A N 1
ATOM 1368 C CA . ASP A 1 169 ? -5.623 -4.500 20.538 1.00 98.50 169 ASP A CA 1
ATOM 1369 C C . ASP A 1 169 ? -4.920 -3.963 19.277 1.00 98.50 169 ASP A C 1
ATOM 1371 O O . ASP A 1 169 ? -5.510 -3.936 18.201 1.00 98.50 169 ASP A O 1
ATOM 1375 N N . PRO A 1 170 ? -3.624 -3.605 19.322 1.00 98.19 170 PRO A N 1
ATOM 1376 C CA . PRO A 1 170 ? -2.921 -3.073 18.153 1.00 98.19 170 PRO A CA 1
ATOM 1377 C C . PRO A 1 170 ? -2.743 -4.089 17.008 1.00 98.19 170 PRO A C 1
ATOM 1379 O O . PRO A 1 170 ? -2.258 -3.713 15.939 1.00 98.19 170 PRO A O 1
ATOM 1382 N N . LEU A 1 171 ? -3.104 -5.363 17.204 1.00 98.38 171 LEU A N 1
ATOM 1383 C CA . LEU A 1 171 ? -3.089 -6.410 16.180 1.00 98.38 171 LEU A CA 1
ATOM 1384 C C . LEU A 1 171 ? -4.489 -6.763 15.660 1.00 98.38 171 LEU A C 1
ATOM 1386 O O . LEU A 1 171 ? -4.595 -7.589 14.749 1.00 98.38 171 LEU A O 1
ATOM 1390 N N . PHE A 1 172 ? -5.548 -6.106 16.147 1.00 98.38 172 PHE A N 1
ATOM 1391 C CA . PHE A 1 172 ? -6.921 -6.329 15.689 1.00 98.38 172 PHE A CA 1
ATOM 1392 C C . PHE A 1 172 ? -7.101 -6.263 14.159 1.00 98.38 172 PHE A C 1
ATOM 1394 O O . PHE A 1 172 ? -7.910 -7.040 13.642 1.00 98.38 172 PHE A O 1
ATOM 1401 N N . PRO A 1 173 ? -6.350 -5.439 13.386 1.00 98.31 173 PRO A N 1
ATOM 1402 C CA . PRO A 1 173 ? -6.507 -5.406 11.935 1.00 98.31 173 PRO A CA 1
ATOM 1403 C C . PRO A 1 173 ? -6.135 -6.724 11.246 1.00 98.31 173 PRO A C 1
ATO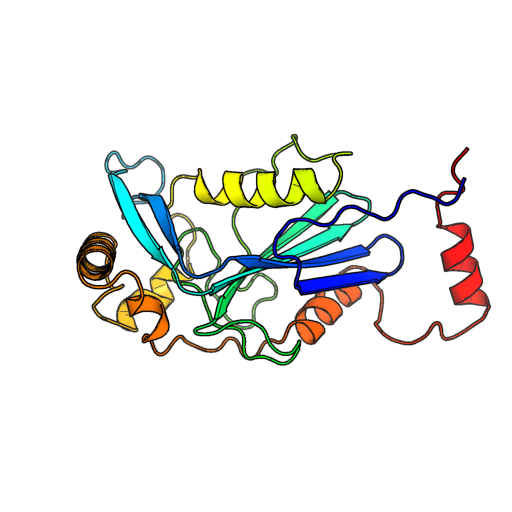M 1405 O O . PRO A 1 173 ? -6.538 -6.942 10.108 1.00 98.31 173 PRO A O 1
ATOM 1408 N N . LEU A 1 174 ? -5.382 -7.614 11.903 1.00 98.44 174 LEU A N 1
ATOM 1409 C CA . LEU A 1 174 ? -5.073 -8.952 11.383 1.00 98.44 174 LEU A CA 1
ATOM 1410 C C . LEU A 1 174 ? -6.264 -9.917 11.483 1.00 98.44 174 LEU A C 1
ATOM 1412 O O . LEU A 1 174 ? -6.246 -10.974 10.860 1.00 98.44 174 LEU A O 1
ATOM 1416 N N . GLN A 1 175 ? -7.283 -9.563 12.269 1.00 97.81 175 GLN A N 1
ATOM 1417 C CA . GLN A 1 175 ? -8.474 -10.376 12.524 1.00 97.81 175 GLN A CA 1
ATOM 1418 C C . GLN A 1 175 ? -9.675 -9.944 11.671 1.00 97.81 175 GLN A C 1
ATOM 1420 O O . GLN A 1 175 ? -10.714 -10.597 11.712 1.00 97.81 175 GLN A O 1
ATOM 1425 N N . ILE A 1 176 ? -9.567 -8.823 10.953 1.00 97.56 176 ILE A N 1
ATOM 1426 C CA . ILE A 1 176 ? -10.630 -8.335 10.072 1.00 97.56 176 ILE A CA 1
ATOM 1427 C C . ILE A 1 176 ? -10.661 -9.204 8.814 1.00 97.56 176 ILE A C 1
ATOM 1429 O O . ILE A 1 176 ? -9.621 -9.460 8.203 1.00 97.56 176 ILE A O 1
ATOM 1433 N N . ASP A 1 177 ? -11.862 -9.617 8.413 1.00 96.69 177 ASP A N 1
ATOM 1434 C CA . ASP A 1 177 ? -12.101 -10.289 7.136 1.00 96.69 177 ASP A CA 1
ATOM 1435 C C . ASP A 1 177 ? -12.068 -9.259 6.002 1.00 96.69 177 ASP A C 1
ATOM 1437 O O . ASP A 1 177 ? -13.091 -8.741 5.560 1.00 96.69 177 ASP A O 1
ATOM 1441 N N . TRP A 1 178 ? -10.858 -8.855 5.616 1.00 96.50 178 TRP A N 1
ATOM 1442 C CA . TRP A 1 178 ? -10.659 -7.849 4.582 1.00 96.50 178 TRP A CA 1
ATOM 1443 C C . TRP A 1 178 ? -11.237 -8.296 3.240 1.00 96.50 178 TRP A C 1
ATOM 1445 O O . TRP A 1 178 ? -11.165 -9.462 2.861 1.00 96.50 178 TRP A O 1
ATOM 1455 N N . GLU A 1 179 ? -11.738 -7.342 2.461 1.00 95.00 179 GLU A N 1
ATOM 1456 C CA . GLU A 1 179 ? -12.275 -7.653 1.141 1.00 95.00 179 GLU A CA 1
ATOM 1457 C C . GLU A 1 179 ? -11.145 -7.924 0.124 1.00 95.00 179 GLU A C 1
ATOM 1459 O O . GLU A 1 179 ? -10.266 -7.067 -0.058 1.00 95.00 179 GLU A O 1
ATOM 1464 N N . PRO A 1 180 ? -11.131 -9.087 -0.555 1.00 95.25 180 PRO A N 1
ATOM 1465 C CA . PRO A 1 180 ? -10.112 -9.415 -1.549 1.00 95.25 180 PRO A CA 1
ATOM 1466 C C . PRO A 1 180 ? -10.273 -8.573 -2.822 1.00 95.25 180 PRO A C 1
ATOM 1468 O O . PRO A 1 180 ? -11.374 -8.193 -3.206 1.00 95.25 180 PRO A O 1
ATOM 1471 N N . THR A 1 181 ? -9.158 -8.294 -3.502 1.00 92.38 181 THR A N 1
ATOM 1472 C CA . THR A 1 181 ? -9.135 -7.455 -4.721 1.00 92.38 181 THR A CA 1
ATOM 1473 C C . THR A 1 181 ? -9.198 -8.232 -6.040 1.00 92.38 181 THR A C 1
ATOM 1475 O O . THR A 1 181 ? -9.203 -7.612 -7.104 1.00 92.38 181 THR A O 1
ATOM 1478 N N . ASP A 1 182 ? -9.151 -9.568 -5.998 1.00 90.75 182 ASP A N 1
ATOM 1479 C CA . ASP A 1 182 ? -8.931 -10.461 -7.153 1.00 90.75 182 ASP A CA 1
ATOM 1480 C C . ASP A 1 182 ? -7.680 -10.125 -7.995 1.00 90.75 182 ASP A C 1
ATOM 1482 O O . ASP A 1 182 ? -7.533 -10.565 -9.138 1.00 90.75 182 ASP A O 1
ATOM 1486 N N . ARG A 1 183 ? -6.751 -9.332 -7.444 1.00 91.38 183 ARG A N 1
ATOM 1487 C CA . ARG A 1 183 ? -5.478 -8.976 -8.075 1.00 91.38 183 ARG A CA 1
ATOM 1488 C C . ARG A 1 183 ? -4.320 -9.729 -7.435 1.00 91.38 183 ARG A C 1
ATOM 1490 O O . ARG A 1 183 ? -4.302 -9.973 -6.231 1.00 91.38 183 ARG A O 1
ATOM 1497 N N . THR A 1 184 ? -3.315 -10.012 -8.257 1.00 93.81 184 THR A N 1
ATOM 1498 C CA . THR A 1 184 ? -2.020 -10.556 -7.840 1.00 93.81 184 THR A CA 1
ATOM 1499 C C . THR A 1 184 ? -0.903 -9.592 -8.225 1.00 93.81 184 THR A C 1
ATOM 1501 O O . THR A 1 184 ? -1.070 -8.746 -9.113 1.00 93.81 184 THR A O 1
ATOM 1504 N N . ILE A 1 185 ? 0.257 -9.715 -7.576 1.00 95.56 185 ILE A N 1
ATOM 1505 C CA . ILE A 1 185 ? 1.428 -8.893 -7.907 1.00 95.56 185 ILE A CA 1
ATOM 1506 C C . ILE A 1 185 ? 1.847 -9.084 -9.383 1.00 95.56 185 ILE A C 1
ATOM 1508 O O . ILE A 1 185 ? 2.037 -8.071 -10.064 1.00 95.56 185 ILE A O 1
ATOM 1512 N N . PRO A 1 186 ? 1.912 -10.317 -9.936 1.00 94.56 186 PRO A N 1
ATOM 1513 C CA . PRO A 1 186 ? 2.197 -10.523 -11.351 1.00 94.56 186 PRO A CA 1
ATOM 1514 C C . PRO A 1 186 ? 1.149 -9.875 -12.258 1.00 94.56 186 PRO A C 1
ATOM 1516 O O . PRO A 1 186 ? 1.514 -9.210 -13.221 1.00 94.56 186 PRO A O 1
ATOM 1519 N N . GLY A 1 187 ? -0.145 -9.984 -11.934 1.00 93.00 187 GLY A N 1
ATOM 1520 C CA . GLY A 1 187 ? -1.207 -9.348 -12.719 1.00 93.00 187 GLY A CA 1
ATOM 1521 C C . GLY A 1 187 ? -1.051 -7.826 -12.807 1.00 93.00 187 GLY A C 1
ATOM 1522 O O . GLY A 1 187 ? -1.165 -7.248 -13.887 1.00 93.00 187 GLY A O 1
ATOM 1523 N N . LEU A 1 188 ? -0.703 -7.180 -11.692 1.00 93.69 188 LEU A N 1
ATOM 1524 C CA . LEU A 1 188 ? -0.466 -5.734 -11.640 1.00 93.69 188 LEU A CA 1
ATOM 1525 C C . LEU A 1 188 ? 0.805 -5.320 -12.397 1.00 93.69 188 LEU A C 1
ATOM 1527 O O . LEU A 1 188 ? 0.825 -4.266 -13.035 1.00 93.69 188 LEU A O 1
ATOM 1531 N N . TRP A 1 189 ? 1.841 -6.160 -12.389 1.00 93.44 189 TRP A N 1
ATOM 1532 C CA . TRP A 1 189 ? 3.016 -5.964 -13.236 1.00 93.44 189 TRP A CA 1
ATOM 1533 C C . TRP A 1 189 ? 2.672 -6.057 -14.729 1.00 93.44 189 TRP A C 1
ATOM 1535 O O . TRP A 1 189 ? 3.078 -5.194 -15.507 1.00 93.44 189 TRP A O 1
ATOM 1545 N N . LEU A 1 190 ? 1.858 -7.035 -15.134 1.00 91.94 190 LEU A N 1
ATOM 1546 C CA . LEU A 1 190 ? 1.390 -7.162 -16.520 1.00 91.94 190 LEU A CA 1
ATOM 1547 C C . LEU A 1 190 ? 0.560 -5.961 -16.970 1.00 91.94 190 LEU A C 1
ATOM 1549 O O . LEU A 1 190 ? 0.691 -5.511 -18.107 1.00 91.94 190 LEU A O 1
ATOM 1553 N N . GLU A 1 191 ? -0.297 -5.434 -16.097 1.00 89.44 191 GLU A N 1
ATOM 1554 C CA . GLU A 1 191 ? -1.029 -4.194 -16.363 1.00 89.44 191 GLU A CA 1
ATOM 1555 C C . GLU A 1 191 ? -0.070 -3.021 -16.592 1.00 89.44 191 GLU A C 1
ATOM 1557 O O . GLU A 1 191 ? -0.235 -2.286 -17.566 1.00 89.44 191 GLU A O 1
ATOM 1562 N N . CYS A 1 192 ? 0.960 -2.886 -15.750 1.00 89.81 192 CYS A N 1
ATOM 1563 C CA . CYS A 1 192 ? 1.995 -1.865 -15.903 1.00 89.81 192 CYS A CA 1
ATOM 1564 C C . CYS A 1 192 ? 2.714 -1.985 -17.256 1.00 89.81 192 CYS A C 1
ATOM 1566 O O . CYS A 1 192 ? 2.788 -1.007 -17.996 1.00 89.81 192 CYS A O 1
ATOM 1568 N N . LEU A 1 193 ? 3.158 -3.186 -17.635 1.00 89.38 193 LEU A N 1
ATOM 1569 C CA . LEU A 1 193 ? 3.800 -3.432 -18.931 1.00 89.38 193 LEU A CA 1
ATOM 1570 C C . LEU A 1 193 ? 2.907 -3.025 -20.110 1.00 89.38 193 LEU A C 1
ATOM 1572 O O . LEU A 1 193 ? 3.343 -2.283 -20.993 1.00 89.38 193 LEU A O 1
ATOM 1576 N N . LYS A 1 194 ? 1.636 -3.445 -20.096 1.00 86.75 194 LYS A N 1
ATOM 1577 C CA . LYS A 1 194 ? 0.681 -3.165 -21.180 1.00 86.75 194 LYS A CA 1
ATOM 1578 C C . LYS A 1 194 ? 0.467 -1.671 -21.405 1.00 86.75 194 LYS A C 1
ATOM 1580 O O . LYS A 1 194 ? 0.354 -1.242 -22.551 1.00 86.75 194 LYS A O 1
ATOM 1585 N N . LEU A 1 195 ? 0.443 -0.868 -20.341 1.00 85.69 195 LEU A N 1
ATOM 1586 C CA . LEU A 1 195 ? 0.270 0.589 -20.441 1.00 85.69 195 LEU A CA 1
ATOM 1587 C C . LEU A 1 195 ? 1.429 1.287 -21.144 1.00 85.69 195 LEU A C 1
ATOM 1589 O O . LEU A 1 195 ? 1.246 2.353 -21.726 1.00 85.69 195 LEU A O 1
ATOM 1593 N N . HIS A 1 196 ? 2.601 0.668 -21.116 1.00 84.00 196 HIS A N 1
ATOM 1594 C CA . HIS A 1 196 ? 3.801 1.152 -21.779 1.00 84.00 196 HIS A CA 1
ATOM 1595 C C . HIS A 1 196 ? 4.095 0.396 -23.085 1.00 84.00 196 HIS A C 1
ATOM 1597 O O . HIS A 1 196 ? 5.190 0.520 -23.634 1.00 84.00 196 HIS A O 1
ATOM 1603 N N . GLY A 1 197 ? 3.117 -0.358 -23.605 1.00 81.69 197 GLY A N 1
ATOM 1604 C CA . GLY A 1 197 ? 3.234 -1.088 -24.867 1.00 81.69 197 GLY A CA 1
ATOM 1605 C C . GLY A 1 197 ? 4.212 -2.263 -24.815 1.00 81.69 197 GLY A C 1
ATOM 1606 O O . GLY A 1 197 ? 4.802 -2.602 -25.838 1.00 81.69 197 GLY A O 1
ATOM 1607 N N . ASP A 1 198 ? 4.413 -2.860 -23.639 1.00 82.69 198 ASP A N 1
ATOM 1608 C CA . ASP A 1 198 ? 5.322 -3.987 -23.426 1.00 82.69 198 ASP A CA 1
ATOM 1609 C C . ASP A 1 198 ? 4.572 -5.244 -22.945 1.00 82.69 198 ASP A C 1
ATOM 1611 O O . ASP A 1 198 ? 3.379 -5.207 -22.625 1.00 82.69 198 ASP A O 1
ATOM 1615 N N . THR A 1 199 ? 5.275 -6.376 -22.908 1.00 78.88 199 THR A N 1
ATOM 1616 C CA . THR A 1 199 ? 4.752 -7.675 -22.459 1.00 78.88 199 THR A CA 1
ATOM 1617 C C . THR A 1 199 ? 5.763 -8.390 -21.563 1.00 78.88 199 THR A C 1
ATOM 1619 O O . THR A 1 199 ? 6.951 -8.068 -21.549 1.00 78.88 199 THR A O 1
ATOM 1622 N N . ASP A 1 200 ? 5.297 -9.372 -20.794 1.00 71.25 200 ASP A N 1
ATOM 1623 C CA . ASP A 1 200 ? 6.149 -10.269 -20.007 1.00 71.25 200 ASP A CA 1
ATOM 1624 C C . ASP A 1 200 ? 6.751 -11.405 -20.840 1.00 71.25 200 ASP A C 1
ATOM 1626 O O . ASP A 1 200 ? 7.528 -12.207 -20.319 1.00 71.25 200 ASP A O 1
ATOM 1630 N N . LEU A 1 201 ? 6.422 -11.469 -22.133 1.00 72.81 201 LEU A N 1
ATOM 1631 C CA . LEU A 1 201 ? 6.941 -12.493 -23.018 1.00 72.81 201 LEU A CA 1
ATOM 1632 C C . LEU A 1 201 ? 8.474 -12.394 -23.106 1.00 72.81 201 LEU A C 1
ATOM 1634 O O . LEU A 1 201 ? 9.049 -11.290 -23.083 1.00 72.81 201 LEU A O 1
ATOM 1638 N N . PRO A 1 202 ? 9.166 -13.542 -23.222 1.00 67.62 202 PRO A N 1
ATOM 1639 C CA . PRO A 1 202 ? 10.573 -13.552 -23.587 1.00 67.62 202 PRO A CA 1
ATOM 1640 C C . PRO A 1 202 ? 10.773 -12.735 -24.861 1.00 67.62 202 PRO A C 1
ATOM 1642 O O . PRO A 1 202 ? 9.895 -12.716 -25.722 1.00 67.62 202 PRO A O 1
ATOM 1645 N N . VAL A 1 203 ? 11.926 -12.076 -24.976 1.00 68.81 203 VAL A N 1
ATOM 1646 C CA . VAL A 1 203 ? 12.295 -11.341 -26.191 1.00 68.81 203 VAL A CA 1
ATOM 1647 C C . VAL A 1 203 ? 12.118 -12.273 -27.391 1.00 68.81 203 VAL A C 1
ATOM 1649 O O . VAL A 1 203 ? 12.767 -13.317 -27.473 1.00 68.81 203 VAL A O 1
ATOM 1652 N N . ALA A 1 204 ? 11.184 -11.932 -28.275 1.00 69.19 204 ALA A N 1
ATOM 1653 C CA . ALA A 1 204 ? 10.667 -12.855 -29.279 1.00 69.19 204 ALA A CA 1
ATOM 1654 C C . ALA A 1 204 ? 11.567 -12.929 -30.518 1.00 69.19 204 ALA A C 1
ATOM 1656 O O . ALA A 1 204 ? 11.438 -13.844 -31.332 1.00 69.19 204 ALA A O 1
ATOM 1657 N N . SER A 1 205 ? 12.475 -11.963 -30.684 1.00 70.75 205 SER A N 1
ATOM 1658 C CA . SER A 1 205 ? 13.351 -11.875 -31.850 1.00 70.75 205 SER A CA 1
ATOM 1659 C C . SER A 1 205 ? 14.660 -11.139 -31.562 1.00 70.75 205 SER A C 1
ATOM 1661 O O . SER A 1 205 ? 14.776 -10.352 -30.622 1.00 70.75 205 SER A O 1
ATOM 1663 N N . ALA A 1 206 ? 15.653 -11.360 -32.425 1.00 72.25 206 ALA A N 1
ATOM 1664 C CA . ALA A 1 206 ? 16.910 -10.614 -32.395 1.00 72.25 206 ALA A CA 1
ATOM 1665 C C . ALA A 1 206 ? 16.718 -9.108 -32.667 1.00 72.25 206 ALA A C 1
ATOM 1667 O O . ALA A 1 206 ? 17.507 -8.301 -32.188 1.00 72.25 206 ALA A O 1
ATOM 1668 N N . GLU A 1 207 ? 15.668 -8.728 -33.400 1.00 67.31 207 GLU A N 1
ATOM 1669 C CA . GLU A 1 207 ? 15.316 -7.330 -33.670 1.00 67.31 207 GLU A CA 1
ATOM 1670 C C . GLU A 1 207 ? 14.800 -6.628 -32.407 1.00 67.31 207 GLU A C 1
ATOM 1672 O O . GLU A 1 207 ? 15.261 -5.540 -32.071 1.00 67.31 207 GLU A O 1
ATOM 1677 N N . GLU A 1 208 ? 13.929 -7.293 -31.643 1.00 59.53 208 GLU A N 1
ATOM 1678 C CA . GLU A 1 208 ? 13.464 -6.794 -30.344 1.00 59.53 208 GLU A CA 1
ATOM 1679 C C . GLU A 1 208 ? 14.622 -6.697 -29.336 1.00 59.53 208 GLU A C 1
ATOM 1681 O O . GLU A 1 208 ? 14.725 -5.724 -28.590 1.00 59.53 208 GLU A O 1
ATOM 1686 N N . LEU A 1 209 ? 15.546 -7.664 -29.354 1.00 65.69 209 LEU A N 1
ATOM 1687 C CA . LEU A 1 209 ? 16.759 -7.622 -28.537 1.00 65.69 209 LEU A CA 1
ATOM 1688 C C . LEU A 1 209 ? 17.663 -6.434 -28.910 1.00 65.69 209 LEU A C 1
ATOM 1690 O O . LEU A 1 209 ? 18.191 -5.758 -28.028 1.00 65.69 209 LEU A O 1
ATOM 1694 N N . ALA A 1 210 ? 17.834 -6.170 -30.206 1.00 68.81 210 ALA A N 1
ATOM 1695 C CA . ALA A 1 210 ? 18.629 -5.053 -30.703 1.00 68.81 210 ALA A CA 1
ATOM 1696 C C . ALA A 1 210 ? 18.002 -3.695 -30.346 1.00 68.81 210 ALA A C 1
ATOM 1698 O O . ALA A 1 210 ? 18.726 -2.800 -29.920 1.00 68.81 210 ALA A O 1
ATOM 1699 N N . ASP A 1 211 ? 16.675 -3.554 -30.443 1.00 60.00 211 ASP A N 1
ATOM 1700 C CA . ASP A 1 211 ? 15.949 -2.347 -30.019 1.00 60.00 211 ASP A CA 1
ATOM 1701 C C . ASP A 1 211 ? 16.090 -2.096 -28.506 1.00 60.00 211 ASP A C 1
ATOM 1703 O O . ASP A 1 211 ? 16.330 -0.962 -28.088 1.00 60.00 211 ASP A O 1
ATOM 1707 N N . ILE A 1 212 ? 16.043 -3.152 -27.680 1.00 59.34 212 ILE A N 1
ATOM 1708 C CA . ILE A 1 212 ? 16.331 -3.059 -26.239 1.00 59.34 212 ILE A CA 1
ATOM 1709 C C . ILE A 1 212 ? 17.765 -2.563 -26.005 1.00 59.34 212 ILE A C 1
ATOM 1711 O O . ILE A 1 212 ? 17.956 -1.609 -25.251 1.00 59.34 212 ILE A O 1
ATOM 1715 N N . PHE A 1 213 ? 18.767 -3.153 -26.667 1.00 62.50 213 PHE A N 1
ATOM 1716 C CA . PHE A 1 213 ? 20.166 -2.731 -26.518 1.00 62.50 213 PHE A CA 1
ATOM 1717 C C . PHE A 1 213 ? 20.424 -1.303 -27.007 1.00 62.50 213 PHE A C 1
ATOM 1719 O O . PHE A 1 213 ? 21.240 -0.602 -26.416 1.00 62.50 213 PHE A O 1
ATOM 1726 N N . TYR A 1 214 ? 19.722 -0.851 -28.047 1.00 56.62 214 TYR A N 1
ATOM 1727 C CA . TYR A 1 214 ? 19.879 0.494 -28.603 1.00 56.62 214 TYR A CA 1
ATOM 1728 C C . TYR A 1 214 ? 19.286 1.587 -27.701 1.00 56.62 214 TYR A C 1
ATOM 1730 O O . TYR A 1 214 ? 19.724 2.736 -27.737 1.00 56.62 214 TYR A O 1
ATOM 1738 N N . ARG A 1 215 ? 18.280 1.238 -26.891 1.00 49.44 215 ARG A N 1
ATOM 1739 C CA . ARG A 1 215 ? 17.606 2.155 -25.957 1.00 49.44 215 ARG A CA 1
ATOM 1740 C C . ARG A 1 215 ? 18.222 2.167 -24.563 1.00 49.44 215 ARG A C 1
ATOM 1742 O O . ARG A 1 215 ? 17.898 3.053 -23.776 1.00 49.44 215 ARG A O 1
ATOM 1749 N N . MET A 1 216 ? 19.104 1.218 -24.249 1.00 43.41 216 MET A N 1
ATOM 1750 C CA . MET A 1 216 ? 19.882 1.278 -23.018 1.00 43.41 216 MET A CA 1
ATOM 1751 C C . MET A 1 216 ? 20.815 2.497 -23.068 1.00 43.41 216 MET A C 1
ATOM 1753 O O . MET A 1 216 ? 21.574 2.634 -24.029 1.00 43.41 216 MET A O 1
ATOM 1757 N N . PRO A 1 217 ? 20.818 3.373 -22.046 1.00 43.59 217 PRO A N 1
ATOM 1758 C CA . PRO A 1 217 ? 21.809 4.431 -21.955 1.00 43.59 217 PRO A CA 1
ATOM 1759 C C . PRO A 1 217 ? 23.191 3.782 -21.851 1.00 43.59 217 PRO A C 1
ATOM 1761 O O . PRO A 1 217 ? 23.541 3.190 -20.829 1.00 43.59 217 PRO A O 1
ATOM 1764 N N . VAL A 1 218 ? 23.987 3.868 -22.915 1.00 44.25 218 VAL A N 1
ATOM 1765 C CA . VAL A 1 218 ? 25.431 3.649 -22.826 1.00 44.25 218 VAL A CA 1
ATOM 1766 C C . VAL A 1 218 ? 25.983 4.830 -22.040 1.00 44.25 218 VAL A C 1
ATOM 1768 O O . VAL A 1 218 ? 26.137 5.925 -22.574 1.00 44.25 218 VAL A O 1
ATOM 1771 N N . GLY A 1 219 ? 26.168 4.625 -20.735 1.00 37.75 219 GLY A N 1
ATOM 1772 C CA . GLY A 1 219 ? 26.784 5.614 -19.861 1.00 37.75 219 GLY A CA 1
ATOM 1773 C C . GLY A 1 219 ? 28.162 5.994 -20.399 1.00 37.75 219 GLY A C 1
ATOM 1774 O O . GLY A 1 219 ? 29.025 5.125 -20.536 1.00 37.75 219 GLY A O 1
ATOM 1775 N N . TYR A 1 220 ? 28.330 7.278 -20.709 1.00 35.50 220 TYR A N 1
ATOM 1776 C CA . TYR A 1 220 ? 29.626 7.946 -20.789 1.00 35.50 220 TYR A CA 1
ATOM 1777 C C . TYR A 1 220 ? 29.896 8.650 -19.463 1.00 35.50 220 TYR A C 1
ATOM 1779 O O . TYR A 1 220 ? 28.931 9.222 -18.905 1.00 35.50 220 TYR A O 1
#

Secondary structure (DSSP, 8-state):
-PPPPPPPPTTEEEEEEETTEEEEEEEEPSEEEEEEE-SS-TT-S--EEEEEEE-EEEEEEEEETTEEEEEEEEEESS----TTSPPB----TTBB--SSSTTTTBB--SS--GGGTT--HHHHHHHHHHHHHHSEE-TTSTTBHHHHHTTT-GGGSSHHHHHHHHHH-TTGGGSS-PPB-S--HHHHHHHHHHHTT--SS---SHHHHHHHHHHS----

pLDDT: mean 86.15, std 13.9, range [35.5, 98.62]

Sequence (220 aa):
MPPPLPLLPPGTRWLAARKDLVFLAVEHLPQCRTLQASWEKKGGADYRTYRLAFPYVLYLLSFYRGDLQEMKMFYRPGPLTSLDDTLYHTNLPNVRGEPGHYGSQRVCLRYRPEMIEGVPLVQSVPTLIDFFWSTGFNQDIKGSAFERAQNLDPRIASFEAWEAATEEDPLFPLQIDWEPTDRTIPGLWLECLKLHGDTDLPVASAEELADIFYRMPVGY